Protein AF-A0A2V3J9X9-F1 (afdb_monomer)

Nearest PDB structures (foldseek):
  8i34-assembly4_G  TM=3.861E-01  e=2.708E+00  Haliclona sp.
  5h3x-assembly1_A  TM=2.119E-01  e=3.980E-01  Streptococcus suis
  7t4d-assembly1_B  TM=5.409E-01  e=8.468E+00  Enterococcus
  1k1x-assembly2_B  TM=1.685E-01  e=8.468E+00  Thermococcus litoralis

pLDDT: mean 75.62, std 14.32, range [41.91, 92.94]

Mean predicted aligned error: 9.45 Å

Radius of gyration: 17.14 Å; Cα contacts (8 Å, |Δi|>4): 370; chains: 1; bounding box: 49×49×33 Å

Secondary structure (DSSP, 8-state):
-PPPP--EEPPP---TTEEEEEEEEE--SSTTSPPPTTTT-EEEEEEEEEEEETTEEEEEEEETTEEEEEETTT--EE--S--SS---PPPSSEETTEEEEETTEEEEEEEEEEE-TTS-EEEEEEEEEE-SSSS-EEEEEE-TT-SSEEEEEGGG-EEEEEEEEEE----GGG---HHHHS--

Solvent-accessible surface area (backbone atoms only — not comparable to full-atom values): 10959 Å² total; per-residue (Å²): 131,83,78,82,76,85,56,67,44,68,55,74,87,80,47,67,27,31,34,38,28,40,34,34,40,70,42,68,96,52,94,81,62,85,77,59,89,74,54,71,44,75,45,55,38,31,27,73,42,77,45,76,56,97,90,36,56,18,40,31,30,36,42,89,96,44,78,44,40,22,31,70,90,32,62,36,64,60,88,76,74,97,59,101,64,89,74,81,60,68,74,47,59,45,42,57,76,40,74,50,74,58,94,71,39,37,40,36,29,35,77,43,74,49,68,43,95,89,69,54,69,42,72,27,40,34,36,38,42,40,42,82,89,43,102,54,41,38,38,32,39,36,38,84,93,51,92,58,62,32,39,35,35,67,83,56,36,39,37,35,39,80,75,50,70,53,74,47,88,73,56,76,88,73,64,65,63,59,64,74,80,58,67,130

Structure (mmCIF, N/CA/C/O backbone):
data_AF-A0A2V3J9X9-F1
#
_entry.id   AF-A0A2V3J9X9-F1
#
loop_
_atom_site.group_PDB
_atom_site.id
_atom_site.type_symbol
_atom_site.label_atom_id
_atom_site.label_alt_id
_atom_site.label_comp_id
_atom_site.label_asym_id
_atom_site.label_entity_id
_atom_site.label_seq_id
_atom_site.pdbx_PDB_ins_code
_atom_site.Cartn_x
_atom_site.Cartn_y
_atom_site.Cartn_z
_atom_site.occupancy
_atom_site.B_iso_or_equiv
_atom_site.auth_seq_id
_atom_site.auth_comp_id
_atom_site.auth_asym_id
_atom_site.auth_atom_id
_atom_site.pdbx_PDB_model_num
ATOM 1 N N . GLN A 1 1 ? -0.927 30.144 0.004 1.00 42.06 1 GLN A N 1
ATOM 2 C CA . GLN A 1 1 ? -1.296 29.301 1.160 1.00 42.06 1 GLN A CA 1
ATOM 3 C C . GLN A 1 1 ? -0.129 28.352 1.403 1.00 42.06 1 GLN A C 1
ATOM 5 O O . GLN A 1 1 ? 0.311 27.768 0.419 1.00 42.06 1 GLN A O 1
ATOM 10 N N . PRO A 1 2 ? 0.464 28.277 2.609 1.00 46.38 2 PRO A N 1
ATOM 11 C CA . PRO A 1 2 ? 1.531 27.309 2.865 1.00 46.38 2 PRO A CA 1
ATOM 12 C C . PRO A 1 2 ? 0.978 25.886 2.712 1.00 46.38 2 PRO A C 1
ATOM 14 O O . PRO A 1 2 ? -0.171 25.636 3.080 1.00 46.38 2 PRO A O 1
ATOM 17 N N . GLU A 1 3 ? 1.767 24.980 2.129 1.00 51.66 3 GLU A N 1
ATOM 18 C CA . GLU A 1 3 ? 1.409 23.559 2.058 1.00 51.66 3 GLU A CA 1
ATOM 19 C C . GLU A 1 3 ? 1.136 23.031 3.474 1.00 51.66 3 GLU A C 1
ATOM 21 O O . GLU A 1 3 ? 1.942 23.303 4.370 1.00 51.66 3 GLU A O 1
ATOM 26 N N . PRO A 1 4 ? 0.039 22.286 3.699 1.00 55.78 4 PRO A N 1
ATOM 27 C CA . PRO A 1 4 ? -0.213 21.673 4.995 1.00 55.78 4 PRO A CA 1
ATOM 28 C C . PRO A 1 4 ? 0.964 20.766 5.375 1.00 55.78 4 PRO A C 1
ATOM 30 O O . PRO A 1 4 ? 1.421 19.943 4.579 1.00 55.78 4 PRO A O 1
ATOM 33 N N . GLU A 1 5 ? 1.490 20.948 6.586 1.00 69.75 5 GLU A N 1
ATOM 34 C CA . GLU A 1 5 ? 2.578 20.117 7.092 1.00 69.75 5 GLU A CA 1
ATOM 35 C C . GLU A 1 5 ? 2.078 18.678 7.283 1.00 69.75 5 GLU A C 1
ATOM 37 O O . GLU A 1 5 ? 1.042 18.442 7.905 1.00 69.75 5 GLU A O 1
ATOM 42 N N . LEU A 1 6 ? 2.824 17.704 6.751 1.00 78.44 6 LEU A N 1
ATOM 43 C CA . LEU A 1 6 ? 2.561 16.284 6.980 1.00 78.44 6 LEU A CA 1
ATOM 44 C C . LEU A 1 6 ? 2.901 15.924 8.430 1.00 78.44 6 LEU A C 1
ATOM 46 O O . LEU A 1 6 ? 4.040 15.572 8.739 1.00 78.44 6 LEU A O 1
ATOM 50 N N . ALA A 1 7 ? 1.916 16.052 9.319 1.00 80.56 7 ALA A N 1
ATOM 51 C CA . ALA A 1 7 ? 2.042 15.688 10.728 1.00 80.56 7 ALA A CA 1
ATOM 52 C C . ALA A 1 7 ? 1.587 14.242 10.987 1.00 80.56 7 ALA A C 1
ATOM 54 O O . ALA A 1 7 ? 2.305 13.474 11.632 1.00 80.56 7 ALA A O 1
ATOM 55 N N . VAL A 1 8 ? 0.425 13.872 10.441 1.00 86.19 8 VAL A N 1
ATOM 56 C CA . VAL A 1 8 ? -0.211 12.561 10.614 1.00 86.19 8 VAL A CA 1
ATOM 57 C C . VAL A 1 8 ? -0.890 12.151 9.308 1.00 86.19 8 VAL A C 1
ATOM 59 O O . VAL A 1 8 ? -1.516 12.986 8.653 1.00 86.19 8 VAL A O 1
ATOM 62 N N . LEU A 1 9 ? -0.765 10.881 8.930 1.00 86.00 9 LEU A N 1
ATOM 63 C CA . LEU A 1 9 ? -1.620 10.247 7.929 1.00 86.00 9 LEU A CA 1
ATOM 64 C C . LEU A 1 9 ? -2.488 9.205 8.621 1.00 86.00 9 LEU A C 1
ATOM 66 O O . LEU A 1 9 ? -1.989 8.174 9.070 1.00 86.00 9 LEU A O 1
ATOM 70 N N . GLU A 1 10 ? -3.783 9.488 8.696 1.00 87.69 10 GLU A N 1
ATOM 71 C CA . GLU A 1 10 ? -4.774 8.499 9.107 1.00 87.69 10 GLU A CA 1
ATOM 72 C C . GLU A 1 10 ? -4.823 7.339 8.114 1.00 87.69 10 GLU A C 1
ATOM 74 O O . GLU A 1 10 ? -4.298 7.418 6.999 1.00 87.69 10 GLU A O 1
ATOM 79 N N . GLN A 1 11 ? -5.453 6.245 8.524 1.00 84.81 11 GLN A N 1
ATOM 80 C CA . GLN A 1 11 ? -5.694 5.140 7.607 1.00 84.81 11 GLN A CA 1
ATOM 81 C C . GLN A 1 11 ? -6.453 5.597 6.348 1.00 84.81 11 GLN A C 1
ATOM 83 O O . GLN A 1 11 ? -7.256 6.534 6.422 1.00 84.81 11 GLN A O 1
ATOM 88 N N . PRO A 1 12 ? -6.254 4.926 5.202 1.00 81.69 12 PRO A N 1
ATOM 89 C CA . PRO A 1 12 ? -7.052 5.192 4.015 1.00 81.69 12 PRO A CA 1
ATOM 90 C C . PRO A 1 12 ? -8.548 4.957 4.284 1.00 81.69 12 PRO A C 1
ATOM 92 O O . PRO A 1 12 ? -8.940 3.897 4.775 1.00 81.69 12 PRO A O 1
ATOM 95 N N . ASP A 1 13 ? -9.389 5.932 3.933 1.00 84.06 13 ASP A N 1
ATOM 96 C CA . ASP A 1 13 ? -10.853 5.805 3.963 1.00 84.06 13 ASP A CA 1
ATOM 97 C C . ASP A 1 13 ? -11.356 5.208 2.641 1.00 84.06 13 ASP A C 1
ATOM 99 O O . ASP A 1 13 ? -11.973 5.892 1.823 1.00 84.06 13 ASP A O 1
ATOM 103 N N . TRP A 1 14 ? -10.997 3.946 2.391 1.00 90.00 14 TRP A N 1
ATOM 104 C CA . TRP A 1 14 ? -11.401 3.246 1.173 1.00 90.00 14 TRP A CA 1
ATOM 105 C C . TRP A 1 14 ? -12.913 3.035 1.106 1.00 90.00 14 TRP A C 1
ATOM 107 O O . TRP A 1 14 ? -13.580 2.726 2.099 1.00 90.00 14 TRP A O 1
ATOM 117 N N . LYS A 1 15 ? -13.444 3.113 -0.109 1.00 90.81 15 LYS A N 1
ATOM 118 C CA . LYS A 1 15 ? -14.841 2.840 -0.441 1.00 90.81 15 LYS A CA 1
ATOM 119 C C . LYS A 1 15 ? -14.916 1.759 -1.500 1.00 90.81 15 LYS A C 1
ATOM 121 O O . LYS A 1 15 ? -14.026 1.625 -2.333 1.00 90.81 15 LYS A O 1
ATOM 126 N N . VAL A 1 16 ? -16.007 0.999 -1.481 1.00 92.25 16 VAL A N 1
ATOM 127 C CA . VAL A 1 16 ? -16.328 0.098 -2.592 1.00 92.25 16 VAL A CA 1
ATOM 128 C C . VAL A 1 16 ? -16.388 0.924 -3.876 1.00 92.25 16 VAL A C 1
ATOM 130 O O . VAL A 1 16 ? -17.050 1.961 -3.896 1.00 92.25 16 VAL A O 1
ATOM 133 N N . GLY A 1 17 ? -15.662 0.486 -4.903 1.00 90.81 17 GLY A N 1
ATOM 134 C CA . GLY A 1 17 ? -15.462 1.222 -6.151 1.00 90.81 17 GLY A CA 1
ATOM 135 C C . GLY A 1 17 ? -14.138 1.972 -6.258 1.00 90.81 17 GLY A C 1
ATOM 136 O O . GLY A 1 17 ? -13.748 2.354 -7.362 1.00 90.81 17 GLY A O 1
ATOM 137 N N . ASP A 1 18 ? -13.409 2.156 -5.154 1.00 92.62 18 ASP A N 1
ATOM 138 C CA . ASP A 1 18 ? -12.051 2.694 -5.214 1.00 92.62 18 ASP A CA 1
ATOM 139 C C . ASP A 1 18 ? -11.121 1.703 -5.912 1.00 92.62 18 ASP A C 1
ATOM 141 O O . ASP A 1 18 ? -11.150 0.494 -5.657 1.00 92.62 18 ASP A O 1
ATOM 145 N N . TRP A 1 19 ? -10.243 2.218 -6.766 1.00 92.94 19 TRP A N 1
ATOM 146 C CA . TRP A 1 19 ? -9.250 1.406 -7.451 1.00 92.94 19 TRP A CA 1
ATOM 147 C C . TRP A 1 19 ? -7.927 2.141 -7.632 1.00 92.94 19 TRP A C 1
ATOM 149 O O . TRP A 1 19 ? -7.853 3.370 -7.669 1.00 92.94 19 TRP A O 1
ATOM 159 N N . TRP A 1 20 ? -6.853 1.369 -7.772 1.00 90.88 20 TRP A N 1
ATOM 160 C CA . TRP A 1 20 ? -5.525 1.875 -8.105 1.00 90.88 20 TRP A CA 1
ATOM 161 C C . TRP A 1 20 ? -4.737 0.859 -8.921 1.00 90.88 20 TRP A C 1
ATOM 163 O O . TRP A 1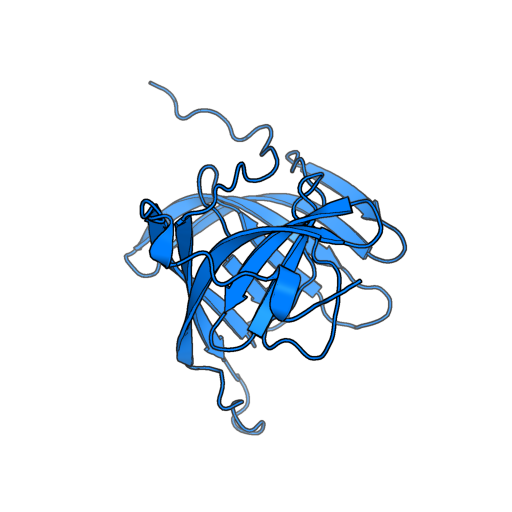 20 ? -4.916 -0.348 -8.796 1.00 90.88 20 TRP A O 1
ATOM 173 N N . THR A 1 21 ? -3.851 1.348 -9.781 1.00 88.19 21 THR A N 1
ATOM 174 C CA . THR A 1 21 ? -2.986 0.518 -10.617 1.00 88.19 21 THR A CA 1
ATOM 175 C C . THR A 1 21 ? -1.542 0.655 -10.169 1.00 88.19 21 THR A C 1
ATOM 177 O O . THR A 1 21 ? -0.988 1.755 -10.188 1.00 88.19 21 THR A O 1
ATOM 180 N N . VAL A 1 22 ? -0.913 -0.466 -9.819 1.00 84.81 22 VAL A N 1
ATOM 181 C CA . VAL A 1 22 ? 0.501 -0.523 -9.431 1.00 84.81 22 VAL A CA 1
ATOM 182 C C . VAL A 1 22 ? 1.314 -1.243 -10.496 1.00 84.81 22 VAL A C 1
ATOM 184 O O . VAL A 1 22 ? 0.946 -2.327 -10.946 1.00 84.81 22 VAL A O 1
ATOM 187 N N . ARG A 1 23 ? 2.453 -0.664 -10.877 1.00 83.50 23 ARG A N 1
ATOM 188 C CA . ARG A 1 23 ? 3.442 -1.308 -11.743 1.00 83.50 23 ARG A CA 1
ATOM 189 C C . ARG A 1 23 ? 4.633 -1.783 -10.936 1.00 83.50 23 ARG A C 1
ATOM 191 O O . ARG A 1 23 ? 5.299 -0.962 -10.307 1.00 83.50 23 ARG A O 1
ATOM 198 N N . PHE A 1 24 ? 4.968 -3.062 -11.048 1.00 80.81 24 PHE A N 1
ATOM 199 C CA . PHE A 1 24 ? 6.179 -3.614 -10.446 1.00 80.81 24 PHE A CA 1
ATOM 200 C C . PHE A 1 24 ? 7.330 -3.623 -11.448 1.00 80.81 24 PHE A C 1
ATOM 202 O O . PHE A 1 24 ? 7.171 -3.949 -12.624 1.00 80.81 24 PHE A O 1
ATOM 209 N N . THR A 1 25 ? 8.515 -3.265 -10.977 1.00 76.44 25 THR A N 1
ATOM 210 C CA . THR A 1 25 ? 9.760 -3.278 -11.744 1.00 76.44 25 THR A CA 1
ATOM 211 C C . THR A 1 25 ? 10.823 -4.003 -10.943 1.00 76.44 25 THR A C 1
ATOM 213 O O . THR A 1 25 ? 10.895 -3.815 -9.730 1.00 76.44 25 THR A O 1
ATOM 216 N N . TYR A 1 26 ? 11.641 -4.809 -11.619 1.00 71.81 26 TYR A N 1
ATOM 217 C CA . TYR A 1 26 ? 12.776 -5.487 -11.007 1.00 71.81 26 TYR A CA 1
ATOM 218 C C . TYR A 1 26 ? 14.076 -4.851 -11.495 1.00 71.81 26 TYR A C 1
ATOM 220 O O . TYR A 1 26 ? 14.300 -4.777 -12.706 1.00 71.81 26 TYR A O 1
ATOM 228 N N . ARG A 1 27 ? 14.933 -4.391 -10.581 1.00 65.38 27 ARG A N 1
ATOM 229 C CA . ARG A 1 27 ? 16.300 -3.981 -10.906 1.00 65.38 27 ARG A CA 1
ATOM 230 C C . ARG A 1 27 ? 17.251 -5.029 -10.345 1.00 65.38 27 ARG A C 1
ATOM 232 O O . ARG A 1 27 ? 17.710 -4.925 -9.219 1.00 65.38 27 ARG A O 1
ATOM 239 N N . ALA A 1 28 ? 17.552 -6.039 -11.152 1.00 55.06 28 ALA A N 1
ATOM 240 C CA . ALA A 1 28 ? 18.700 -6.888 -10.880 1.00 55.06 28 ALA A CA 1
ATOM 241 C C . ALA A 1 28 ? 19.960 -6.121 -11.299 1.00 55.06 28 ALA A C 1
ATOM 243 O O . ALA A 1 28 ? 20.214 -5.929 -12.486 1.00 55.06 28 ALA A O 1
ATOM 244 N N . ASP A 1 29 ? 20.773 -5.713 -10.338 1.00 50.84 29 ASP A N 1
ATOM 245 C CA . ASP A 1 29 ? 22.196 -5.436 -10.534 1.00 50.84 29 ASP A CA 1
ATOM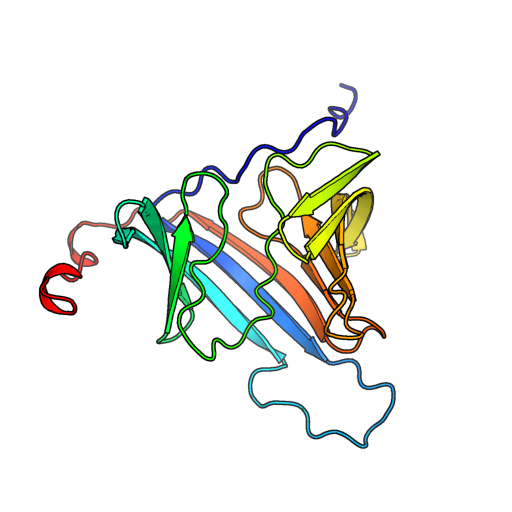 246 C C . ASP A 1 29 ? 23.011 -6.719 -10.822 1.00 50.84 29 ASP A C 1
ATOM 248 O O . ASP A 1 29 ? 24.199 -6.649 -11.129 1.00 50.84 29 ASP A O 1
ATOM 252 N N . ALA A 1 30 ? 22.367 -7.891 -10.862 1.00 45.72 30 ALA A N 1
ATOM 253 C CA . ALA A 1 30 ? 22.941 -9.130 -1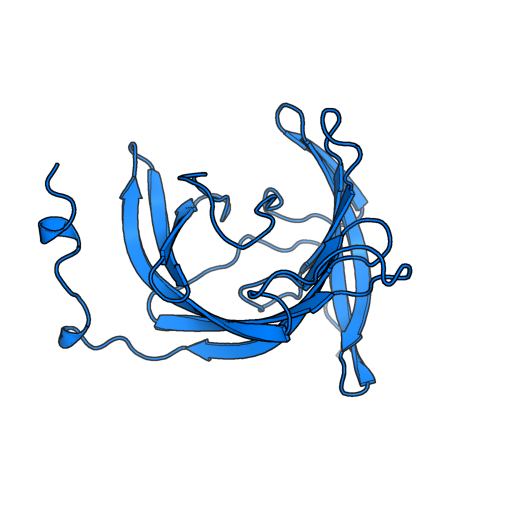1.369 1.00 45.72 30 ALA A CA 1
ATOM 254 C C . ALA A 1 30 ? 21.945 -9.882 -12.271 1.00 45.72 30 ALA A C 1
ATOM 256 O O . ALA A 1 30 ? 20.916 -10.368 -11.808 1.00 45.72 30 ALA A O 1
ATOM 257 N N . GLN A 1 31 ? 22.294 -10.054 -13.551 1.00 51.78 31 GLN A N 1
ATOM 258 C CA . GLN A 1 31 ? 21.597 -10.860 -14.577 1.00 51.78 31 GLN A CA 1
ATOM 259 C C . GLN A 1 31 ? 21.390 -12.356 -14.220 1.00 51.78 31 GLN A C 1
ATOM 261 O O . GLN A 1 31 ? 21.007 -13.146 -15.077 1.00 51.78 31 GLN A O 1
ATOM 266 N N . ALA A 1 32 ? 21.658 -12.779 -12.982 1.00 55.16 32 ALA A N 1
ATOM 267 C CA . ALA A 1 32 ? 21.718 -14.182 -12.581 1.00 55.16 32 ALA A CA 1
ATOM 268 C C . ALA A 1 32 ? 20.399 -14.754 -12.028 1.00 55.16 32 ALA A C 1
ATOM 270 O O . ALA A 1 32 ? 20.314 -15.964 -11.829 1.00 55.16 32 ALA A O 1
ATOM 271 N N . VAL A 1 33 ? 19.378 -13.925 -11.772 1.00 58.84 33 VAL A N 1
ATOM 272 C CA . VAL A 1 33 ? 18.085 -14.391 -11.239 1.00 58.84 33 VAL A CA 1
ATOM 273 C C . VAL A 1 33 ? 17.004 -14.255 -12.315 1.00 58.84 33 VAL A C 1
ATOM 275 O O . VAL A 1 33 ? 16.831 -13.153 -12.843 1.00 58.84 33 VAL A O 1
ATOM 278 N N . PRO A 1 34 ? 16.271 -15.335 -12.652 1.00 64.81 34 PRO A N 1
ATOM 279 C CA . PRO A 1 34 ? 15.121 -15.255 -13.544 1.00 64.81 34 PRO A CA 1
ATOM 280 C C . PRO A 1 34 ? 14.124 -14.221 -13.025 1.00 64.81 34 PRO A C 1
ATOM 282 O O . PRO A 1 34 ? 13.692 -14.293 -11.874 1.00 64.81 34 PRO A O 1
ATOM 285 N N . ILE A 1 35 ? 13.769 -13.260 -13.875 1.00 68.50 35 ILE A N 1
ATOM 286 C CA . ILE A 1 35 ? 12.752 -12.263 -13.549 1.00 68.50 35 ILE A CA 1
ATOM 287 C C . ILE A 1 35 ? 11.414 -13.005 -13.399 1.00 68.50 35 ILE A C 1
ATOM 289 O O . ILE A 1 35 ? 11.016 -13.703 -14.337 1.00 68.50 35 ILE A O 1
ATOM 293 N N . PRO A 1 36 ? 10.718 -12.890 -12.254 1.00 68.81 36 PRO A N 1
ATOM 294 C CA . PRO A 1 36 ? 9.407 -13.503 -12.096 1.00 68.81 36 PRO A CA 1
ATOM 295 C C . PRO A 1 36 ? 8.419 -12.991 -13.149 1.00 68.81 36 PRO A C 1
ATOM 297 O O . PRO A 1 36 ? 8.425 -11.803 -13.468 1.00 68.81 36 PRO A O 1
ATOM 300 N N . SER A 1 37 ? 7.534 -13.857 -13.652 1.00 71.75 37 SER A N 1
ATOM 301 C CA . SER A 1 37 ? 6.583 -13.511 -14.726 1.00 71.75 37 SER A CA 1
ATOM 302 C C . SER A 1 37 ? 5.632 -12.367 -14.371 1.00 71.75 37 SER A C 1
ATOM 304 O O . SER A 1 37 ? 5.100 -11.724 -15.262 1.00 71.75 37 SER A O 1
ATOM 306 N N . TRP A 1 38 ? 5.436 -12.105 -13.079 1.00 69.88 38 TRP A N 1
ATOM 307 C CA . TRP A 1 38 ? 4.579 -11.036 -12.581 1.00 69.88 38 TRP A CA 1
ATOM 308 C C . TRP A 1 38 ? 5.233 -9.638 -12.640 1.00 69.88 38 TRP A C 1
ATOM 310 O O . TRP A 1 38 ? 4.540 -8.630 -12.503 1.00 69.88 38 TRP A O 1
ATOM 320 N N . ILE A 1 39 ? 6.553 -9.538 -12.847 1.00 70.94 39 ILE A N 1
ATOM 321 C CA . ILE A 1 39 ? 7.277 -8.260 -12.949 1.00 70.94 39 ILE A CA 1
ATOM 322 C C . ILE A 1 39 ? 7.050 -7.602 -14.314 1.00 70.94 39 ILE A C 1
ATOM 324 O O . ILE A 1 39 ? 7.130 -8.241 -15.357 1.00 70.94 39 ILE A O 1
ATOM 328 N N . GLY A 1 40 ? 6.892 -6.276 -14.317 1.00 66.12 40 GLY A N 1
ATOM 329 C CA . GLY A 1 40 ? 6.725 -5.472 -15.529 1.00 66.12 40 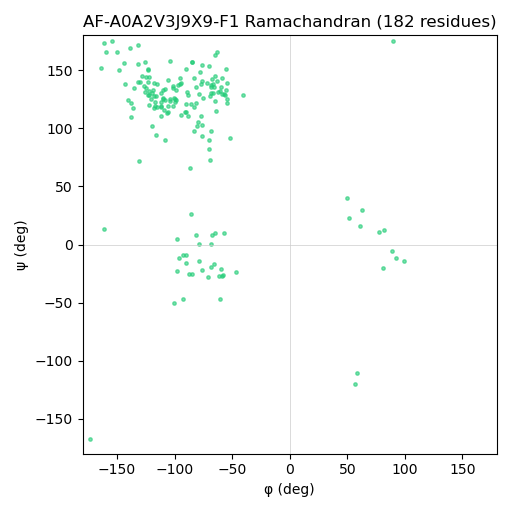GLY A CA 1
ATOM 330 C C . GLY A 1 40 ? 5.267 -5.246 -15.918 1.00 66.12 40 GLY A C 1
ATOM 331 O O . GLY A 1 40 ? 5.007 -4.364 -16.740 1.00 66.12 40 GLY A O 1
ATOM 332 N N . GLU A 1 41 ? 4.344 -5.971 -15.285 1.00 75.31 41 GLU A N 1
ATOM 333 C CA . GLU A 1 41 ? 2.902 -5.839 -15.460 1.00 75.31 41 GLU A CA 1
ATOM 334 C C . GLU A 1 41 ? 2.304 -4.731 -14.577 1.00 75.31 41 GLU A C 1
ATOM 336 O O . GLU A 1 41 ? 2.872 -4.318 -13.556 1.00 75.31 41 GLU A O 1
ATOM 341 N N . ASN A 1 42 ? 1.142 -4.237 -15.010 1.00 85.69 42 ASN A N 1
ATOM 342 C CA . ASN A 1 42 ? 0.307 -3.301 -14.269 1.00 85.69 42 ASN A CA 1
ATOM 343 C C . ASN A 1 42 ? -0.823 -4.088 -13.596 1.00 85.69 42 ASN A C 1
ATOM 345 O O . ASN A 1 42 ? -1.622 -4.720 -14.284 1.00 85.69 42 ASN A O 1
ATOM 349 N N . TYR A 1 43 ? -0.926 -3.997 -12.275 1.00 85.31 43 TYR A N 1
ATOM 350 C CA . TYR A 1 43 ? -1.963 -4.662 -11.493 1.00 85.31 43 TYR A CA 1
ATOM 351 C C . TYR A 1 43 ? -2.995 -3.646 -11.038 1.00 85.31 43 TYR A C 1
ATOM 353 O O . TYR A 1 43 ? -2.649 -2.722 -10.301 1.00 85.31 43 TYR A O 1
ATOM 361 N N . LYS A 1 44 ? -4.252 -3.828 -11.459 1.00 88.56 44 LYS A N 1
ATOM 362 C CA . LYS A 1 44 ? -5.393 -3.091 -10.908 1.00 88.56 44 LYS A CA 1
ATOM 363 C C . LYS A 1 44 ? -5.815 -3.756 -9.599 1.00 88.56 44 LYS A C 1
ATOM 365 O O . LYS A 1 44 ? -6.135 -4.943 -9.579 1.00 88.56 44 LYS A O 1
ATOM 370 N N . PHE A 1 45 ? -5.795 -2.969 -8.538 1.00 88.94 45 PHE A N 1
ATOM 371 C CA . PHE A 1 45 ? -6.373 -3.253 -7.237 1.00 88.94 45 PHE A CA 1
ATOM 372 C C . PHE A 1 45 ? -7.715 -2.538 -7.177 1.00 88.94 45 PHE A C 1
ATOM 374 O O . PHE A 1 45 ? -7.799 -1.366 -7.542 1.00 88.94 45 PHE A O 1
ATOM 381 N N . GLU A 1 46 ? -8.754 -3.232 -6.740 1.00 91.12 46 GLU A N 1
ATOM 382 C CA . GLU A 1 46 ? -10.110 -2.689 -6.721 1.00 91.12 46 GLU A CA 1
ATOM 383 C C . GLU A 1 46 ? -10.829 -3.124 -5.454 1.00 91.12 46 GLU A C 1
ATOM 385 O O . GLU A 1 46 ? -10.917 -4.319 -5.177 1.00 91.12 46 GLU A O 1
ATOM 390 N N . VAL A 1 47 ? -11.338 -2.166 -4.685 1.00 91.44 47 VAL A N 1
ATOM 391 C CA . VAL A 1 47 ? -12.165 -2.429 -3.507 1.00 91.44 47 VAL A CA 1
ATOM 392 C C . VAL A 1 47 ? -13.547 -2.827 -4.005 1.00 91.44 47 VAL A C 1
ATOM 394 O O . VAL A 1 47 ? -14.332 -1.987 -4.437 1.00 91.44 47 VAL A O 1
ATOM 397 N N . VAL A 1 48 ? -13.840 -4.122 -3.972 1.00 91.56 48 VAL A N 1
ATOM 398 C CA . VAL A 1 48 ? -15.068 -4.679 -4.554 1.00 91.56 48 VAL A CA 1
ATOM 399 C C . VAL A 1 48 ? -16.163 -4.911 -3.520 1.00 91.56 48 VAL A C 1
ATOM 401 O O . VAL A 1 48 ? -17.331 -4.953 -3.890 1.00 91.56 48 VAL A O 1
ATOM 404 N N . ASP A 1 49 ? -15.807 -5.058 -2.241 1.00 91.06 49 ASP A N 1
ATOM 405 C CA . ASP A 1 49 ? -16.775 -5.330 -1.176 1.00 91.06 49 ASP A CA 1
ATOM 406 C C . ASP A 1 49 ? -16.224 -5.002 0.225 1.00 91.06 49 ASP A C 1
ATOM 408 O O . ASP A 1 49 ? -15.037 -4.699 0.401 1.00 91.06 49 ASP A O 1
ATOM 412 N N . ILE A 1 50 ? -17.090 -5.094 1.235 1.00 91.12 50 ILE A N 1
ATOM 413 C CA . ILE A 1 50 ? -16.745 -5.123 2.656 1.00 91.12 50 ILE A CA 1
ATOM 414 C C . ILE A 1 50 ? -17.305 -6.416 3.257 1.00 91.12 50 ILE A C 1
ATOM 416 O O . ILE A 1 50 ? -18.515 -6.618 3.284 1.00 91.12 50 ILE A O 1
ATOM 420 N N . ALA A 1 51 ? -16.428 -7.255 3.806 1.00 89.19 51 ALA A N 1
ATOM 421 C CA . ALA A 1 51 ? -16.796 -8.537 4.403 1.00 89.19 51 ALA A CA 1
ATOM 422 C C . ALA A 1 51 ? -16.343 -8.627 5.864 1.00 89.19 51 ALA A C 1
ATOM 424 O O . ALA A 1 51 ? -15.320 -8.055 6.245 1.00 89.19 51 ALA A O 1
ATOM 425 N N . ASN A 1 52 ? -17.082 -9.378 6.683 1.00 87.94 52 ASN A N 1
ATOM 426 C CA . ASN A 1 52 ? -16.650 -9.724 8.033 1.00 87.94 52 ASN A CA 1
ATOM 427 C C . ASN A 1 52 ? -15.852 -11.036 7.994 1.00 87.94 52 ASN A C 1
ATOM 429 O O . ASN A 1 52 ? -16.402 -12.084 7.665 1.00 87.94 52 ASN A O 1
ATOM 433 N N . ILE A 1 53 ? -14.561 -10.967 8.315 1.00 82.31 53 ILE A N 1
ATOM 434 C CA . ILE A 1 53 ? -13.633 -12.104 8.329 1.00 82.31 53 ILE A CA 1
ATOM 435 C C . ILE A 1 53 ? -13.142 -12.284 9.766 1.00 82.31 53 ILE A C 1
ATOM 437 O O . ILE A 1 53 ? -12.566 -11.360 10.337 1.00 82.31 53 ILE A O 1
ATOM 441 N N . ASP A 1 54 ? -13.397 -13.444 10.373 1.00 81.94 54 ASP A N 1
ATOM 442 C CA . ASP A 1 54 ? -13.029 -13.756 11.766 1.00 81.94 54 ASP A CA 1
ATOM 443 C C . ASP A 1 54 ? -13.454 -12.676 12.786 1.00 81.94 54 ASP A C 1
ATOM 445 O O . ASP A 1 54 ? -12.715 -12.322 13.710 1.00 81.94 54 ASP A O 1
ATOM 449 N N . GLY A 1 55 ? -14.653 -12.105 12.613 1.00 84.50 55 GLY A N 1
ATOM 450 C CA . GLY A 1 55 ? -15.177 -11.052 13.488 1.00 84.50 55 GLY A CA 1
ATOM 451 C C . GLY A 1 55 ? -14.588 -9.661 13.226 1.00 84.50 55 GLY A C 1
ATOM 452 O O . GLY A 1 55 ? -14.788 -8.752 14.034 1.00 84.50 55 GLY A O 1
ATOM 453 N N . LYS A 1 56 ? -13.856 -9.472 12.123 1.00 84.69 56 LYS A N 1
ATOM 454 C CA . LYS A 1 56 ? -13.256 -8.195 11.722 1.00 84.69 56 LYS A CA 1
ATOM 455 C C . LYS A 1 56 ? -13.816 -7.726 10.386 1.00 84.69 56 LYS A C 1
ATOM 457 O O . LYS A 1 56 ? -13.741 -8.442 9.392 1.00 84.69 56 LYS A O 1
ATOM 462 N N . ASP A 1 57 ? -14.300 -6.490 10.343 1.00 90.88 57 ASP A N 1
ATOM 463 C CA . ASP A 1 57 ? -14.699 -5.868 9.083 1.00 90.88 57 ASP A CA 1
ATOM 464 C C . ASP A 1 57 ? -13.466 -5.587 8.225 1.00 90.88 57 ASP A C 1
ATOM 466 O O . ASP A 1 57 ? -12.497 -4.962 8.677 1.00 90.88 57 ASP A O 1
ATOM 470 N N . CYS A 1 58 ? -13.511 -6.046 6.980 1.00 89.19 58 CYS A N 1
ATOM 471 C CA . CYS A 1 58 ? -12.406 -5.992 6.040 1.00 89.19 58 CYS A CA 1
ATOM 472 C C . CYS A 1 58 ? -12.859 -5.453 4.687 1.00 89.19 58 CYS A C 1
ATOM 474 O O . CYS A 1 58 ? -13.910 -5.834 4.180 1.00 89.19 58 CYS A O 1
ATOM 476 N N . TYR A 1 59 ? -12.029 -4.613 4.076 1.00 89.94 59 TYR A N 1
ATOM 477 C CA . TYR A 1 59 ? -12.104 -4.318 2.652 1.00 89.94 59 TYR A CA 1
ATOM 478 C C . TYR A 1 59 ? -11.694 -5.558 1.860 1.00 89.94 59 TYR A C 1
ATOM 480 O O . TYR A 1 59 ? -10.635 -6.133 2.126 1.00 89.94 59 TYR A O 1
ATOM 488 N N . VAL A 1 60 ? -12.512 -5.942 0.883 1.00 89.00 60 VAL A N 1
ATOM 489 C CA . VAL A 1 60 ? -12.191 -6.981 -0.097 1.00 89.00 60 VAL A CA 1
ATOM 490 C C . VAL A 1 60 ? -11.612 -6.294 -1.326 1.00 89.00 60 VAL A C 1
ATOM 492 O O . VAL A 1 60 ? -12.313 -5.568 -2.029 1.00 89.00 60 VAL A O 1
ATOM 495 N N . VAL A 1 61 ? -10.324 -6.505 -1.578 1.00 87.56 61 VAL A N 1
ATOM 496 C CA . VAL A 1 61 ? -9.592 -5.907 -2.695 1.00 87.56 61 VAL A CA 1
ATOM 497 C C . VAL A 1 61 ? -9.266 -6.984 -3.721 1.00 87.56 61 VAL A C 1
ATOM 499 O O . VAL A 1 61 ? -8.517 -7.915 -3.437 1.00 87.56 61 VAL A O 1
ATOM 502 N N . ARG A 1 62 ? -9.819 -6.862 -4.925 1.00 86.75 62 ARG A N 1
ATOM 503 C CA . ARG A 1 62 ? -9.537 -7.752 -6.052 1.00 86.75 62 ARG A CA 1
ATOM 504 C C . ARG A 1 62 ? -8.240 -7.348 -6.745 1.00 86.75 62 ARG A C 1
ATOM 506 O O . ARG A 1 62 ? -8.051 -6.171 -7.042 1.00 86.75 62 ARG A O 1
ATOM 513 N N . VAL A 1 63 ? -7.398 -8.330 -7.064 1.00 83.62 63 VAL A N 1
ATOM 514 C CA . VAL A 1 63 ? -6.182 -8.164 -7.874 1.00 83.62 63 VAL A CA 1
ATOM 515 C C . VAL A 1 63 ? -6.079 -9.331 -8.849 1.00 83.62 63 VAL A C 1
ATOM 517 O O . VAL A 1 63 ? -5.846 -10.469 -8.449 1.00 83.62 63 VAL A O 1
ATOM 520 N N . GLY A 1 64 ? -6.281 -9.076 -10.143 1.00 82.25 64 GLY A N 1
ATOM 521 C CA . GLY A 1 64 ? -6.414 -10.161 -11.120 1.00 82.25 64 GLY A CA 1
ATOM 522 C C . GLY A 1 64 ? -7.552 -11.116 -10.732 1.00 82.25 64 GLY A C 1
ATOM 523 O O . GLY A 1 64 ? -8.699 -10.691 -10.609 1.00 82.25 64 GLY A O 1
ATOM 524 N N . ASN A 1 65 ? -7.221 -12.393 -10.514 1.00 78.94 65 ASN A N 1
ATOM 525 C CA . ASN A 1 65 ? -8.166 -13.424 -10.061 1.00 78.94 65 ASN A CA 1
ATOM 526 C C . ASN A 1 65 ? -8.119 -13.678 -8.542 1.00 78.94 65 ASN A C 1
ATOM 528 O O . ASN A 1 65 ? -8.774 -14.601 -8.060 1.00 78.94 65 ASN A O 1
ATOM 532 N N . GLU A 1 66 ? -7.333 -12.901 -7.796 1.00 80.44 66 GLU A N 1
ATOM 533 C CA . GLU A 1 66 ? -7.147 -13.055 -6.353 1.00 80.44 66 GLU A CA 1
ATOM 534 C C . GLU A 1 66 ? -7.918 -11.986 -5.569 1.00 80.44 66 GLU A C 1
ATOM 536 O O . GLU A 1 66 ? -8.238 -10.911 -6.086 1.00 80.44 66 GLU A O 1
ATOM 541 N N . PHE A 1 67 ? -8.194 -12.285 -4.298 1.00 83.25 67 PHE A N 1
ATOM 542 C CA . PHE A 1 67 ? -8.831 -11.371 -3.354 1.00 83.25 67 PHE A CA 1
ATOM 543 C C . PHE A 1 67 ? -7.973 -11.215 -2.107 1.00 83.25 67 PHE A C 1
ATOM 545 O O . PHE A 1 67 ? -7.488 -12.194 -1.541 1.00 83.25 67 PHE A O 1
ATOM 552 N N . LEU A 1 68 ? -7.818 -9.967 -1.682 1.00 82.81 68 LEU A N 1
ATOM 553 C CA . LEU A 1 68 ? -7.062 -9.553 -0.514 1.00 82.81 68 LEU A CA 1
ATOM 554 C C . LEU A 1 68 ? -8.015 -8.946 0.498 1.00 82.81 68 LEU A C 1
ATOM 556 O O . LEU A 1 68 ? -8.882 -8.153 0.139 1.00 82.81 68 LEU A O 1
ATOM 560 N N . TYR A 1 69 ? -7.823 -9.279 1.764 1.00 84.56 69 TYR A N 1
ATOM 561 C CA . TYR A 1 69 ? -8.675 -8.795 2.839 1.00 84.56 69 TYR A CA 1
ATOM 562 C C . TYR A 1 69 ? -7.873 -7.843 3.708 1.00 84.56 69 TYR A C 1
ATOM 564 O O . TYR A 1 69 ? -6.871 -8.247 4.293 1.00 84.56 69 TYR A O 1
ATOM 572 N N . PHE A 1 70 ? -8.301 -6.588 3.805 1.00 85.12 70 PHE A N 1
ATOM 573 C CA . PHE A 1 70 ? -7.631 -5.568 4.612 1.00 85.12 70 PHE A CA 1
ATOM 574 C C . PHE A 1 70 ? -8.547 -5.089 5.723 1.00 85.12 70 PHE A C 1
ATOM 576 O O . PHE A 1 70 ? -9.635 -4.589 5.453 1.00 85.12 70 PHE A O 1
ATOM 583 N N . LYS A 1 71 ? -8.116 -5.199 6.979 1.00 85.81 71 LYS A N 1
ATOM 584 C CA . LYS A 1 71 ? -8.935 -4.788 8.123 1.00 85.81 71 LYS A CA 1
ATOM 585 C C . LYS A 1 71 ? -9.271 -3.305 8.036 1.00 85.81 71 LYS A C 1
ATOM 587 O O . LYS A 1 71 ? -8.372 -2.480 7.907 1.00 85.81 71 LYS A O 1
ATOM 592 N N . LYS A 1 72 ? -10.538 -2.938 8.218 1.00 87.31 72 LYS A N 1
ATOM 593 C CA . LYS A 1 72 ? -10.966 -1.529 8.214 1.00 87.31 72 LYS A CA 1
ATOM 594 C C . LYS A 1 72 ? -10.401 -0.707 9.373 1.00 87.31 72 LYS A C 1
ATOM 596 O O . LYS A 1 72 ? -10.457 0.511 9.313 1.00 87.31 72 LYS A O 1
ATOM 601 N N . GLU A 1 73 ? -9.901 -1.355 10.427 1.00 84.31 73 GLU A N 1
ATOM 602 C CA . GLU A 1 73 ? -9.358 -0.684 11.620 1.00 84.31 73 GLU A CA 1
ATOM 603 C C . GLU A 1 73 ? -7.955 -0.092 11.411 1.00 84.31 73 GLU A C 1
ATOM 605 O O . GLU A 1 73 ? -7.544 0.761 12.194 1.00 84.31 73 GLU A O 1
ATOM 610 N N . ASN A 1 74 ? -7.199 -0.587 10.420 1.00 79.62 74 ASN A N 1
ATOM 611 C CA . ASN A 1 74 ? -5.826 -0.135 10.153 1.00 79.62 74 ASN A CA 1
ATOM 612 C C . ASN A 1 74 ? -5.296 -0.472 8.745 1.00 79.62 74 ASN A C 1
ATOM 614 O O . ASN A 1 74 ? -4.086 -0.445 8.536 1.00 79.62 74 ASN A O 1
ATOM 618 N N . ALA A 1 75 ? -6.161 -0.872 7.812 1.00 80.38 75 ALA A N 1
ATOM 619 C CA . ALA A 1 75 ? -5.813 -1.373 6.481 1.00 80.38 75 ALA A CA 1
ATOM 620 C C . ALA A 1 75 ? -4.759 -2.504 6.464 1.00 80.38 75 ALA A C 1
ATOM 622 O O . ALA A 1 75 ? -4.103 -2.711 5.450 1.00 80.38 75 ALA A O 1
ATOM 623 N N . SER A 1 76 ? -4.574 -3.254 7.560 1.00 76.50 76 SER A N 1
ATOM 624 C CA . SER A 1 76 ? -3.619 -4.372 7.583 1.00 76.50 76 SER A CA 1
ATOM 625 C C . SER A 1 76 ? -4.186 -5.602 6.864 1.00 76.50 76 SER A C 1
ATOM 627 O O . SER A 1 76 ? -5.363 -5.924 7.054 1.00 76.50 76 SER A O 1
ATOM 629 N N . PRO A 1 77 ? -3.383 -6.316 6.055 1.00 76.56 77 PRO A N 1
ATOM 630 C CA . PRO A 1 77 ? -3.838 -7.518 5.379 1.00 76.56 77 PRO A CA 1
ATOM 631 C C . PRO A 1 77 ? -4.096 -8.643 6.385 1.00 76.56 77 PRO A C 1
ATOM 633 O O . PRO A 1 77 ? -3.291 -8.900 7.284 1.00 76.56 77 PRO A O 1
ATOM 636 N N . ILE A 1 78 ? -5.194 -9.367 6.196 1.00 72.88 78 ILE A N 1
ATOM 637 C CA . ILE A 1 78 ? -5.359 -10.717 6.724 1.00 72.88 78 ILE A CA 1
ATOM 638 C C . ILE A 1 78 ? -4.592 -11.621 5.765 1.00 72.88 78 ILE A C 1
ATOM 640 O O . ILE A 1 78 ? -4.989 -11.818 4.620 1.00 72.88 78 ILE A O 1
ATOM 644 N N . ILE A 1 79 ? -3.426 -12.095 6.198 1.00 61.19 79 ILE A N 1
ATOM 645 C CA . ILE A 1 79 ? -2.528 -12.881 5.351 1.00 61.19 79 ILE A CA 1
ATOM 646 C C . ILE A 1 79 ? -3.183 -14.243 5.076 1.00 61.19 79 ILE A C 1
ATOM 648 O O . ILE A 1 79 ? -3.090 -15.154 5.896 1.00 61.19 79 ILE A O 1
ATOM 652 N N . SER A 1 80 ? -3.830 -14.388 3.919 1.00 42.59 80 SER A N 1
ATOM 653 C CA . SER A 1 80 ? -4.331 -15.664 3.405 1.00 42.59 80 SER A CA 1
ATOM 654 C C . SER A 1 80 ? -3.609 -16.035 2.104 1.00 42.59 80 SER A C 1
ATOM 656 O O . SER A 1 80 ? -4.012 -15.626 1.021 1.00 42.59 80 SER A O 1
ATOM 658 N N . GLY A 1 81 ? -2.545 -16.837 2.203 1.00 47.09 81 GLY A N 1
ATOM 659 C CA . GLY A 1 81 ? -1.926 -17.508 1.050 1.00 47.09 81 GLY A CA 1
ATOM 660 C C . GLY A 1 81 ? -0.804 -16.759 0.311 1.00 47.09 81 GLY A C 1
ATOM 661 O O . GLY A 1 81 ? -0.441 -15.632 0.642 1.00 47.09 81 GLY A O 1
ATOM 662 N N . ASN A 1 82 ? -0.216 -17.460 -0.671 1.00 45.25 82 ASN A N 1
ATOM 663 C CA . ASN A 1 82 ? 0.856 -16.990 -1.560 1.00 45.25 82 ASN A CA 1
ATOM 664 C C . ASN A 1 82 ? 0.320 -15.930 -2.523 1.00 45.25 82 ASN A C 1
ATOM 666 O O . ASN A 1 82 ? -0.007 -16.236 -3.663 1.00 45.25 82 ASN A O 1
ATOM 670 N N . ILE A 1 83 ? 0.230 -14.697 -2.059 1.00 52.22 83 ILE A N 1
ATOM 671 C CA . ILE A 1 83 ? -0.210 -13.589 -2.891 1.00 52.22 83 ILE A CA 1
ATOM 672 C C . ILE A 1 83 ? 1.031 -12.878 -3.471 1.00 52.22 83 ILE A C 1
ATOM 674 O O . ILE A 1 83 ? 2.061 -12.739 -2.808 1.00 52.22 83 ILE A O 1
ATOM 678 N N . LEU A 1 84 ? 0.923 -12.414 -4.717 1.00 49.97 84 LEU A N 1
ATOM 679 C CA . LEU A 1 84 ? 1.985 -11.851 -5.566 1.00 49.97 84 LEU A CA 1
ATOM 680 C C . LEU A 1 84 ? 2.601 -10.498 -5.130 1.00 49.97 84 LEU A C 1
ATOM 682 O O . LEU A 1 84 ? 3.391 -9.934 -5.885 1.00 49.97 84 LEU A O 1
ATOM 686 N N . ALA A 1 85 ? 2.298 -9.960 -3.942 1.00 53.69 85 ALA A N 1
ATOM 687 C CA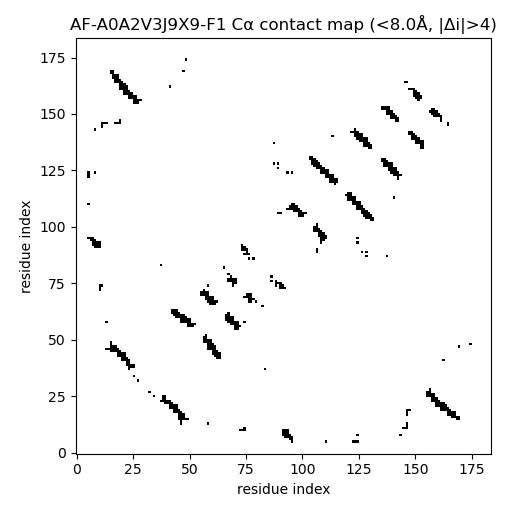 . ALA A 1 85 ? 2.877 -8.696 -3.470 1.00 53.69 85 ALA A CA 1
ATOM 688 C C . ALA A 1 85 ? 3.555 -8.820 -2.082 1.00 53.69 85 ALA A C 1
ATOM 690 O O . ALA A 1 85 ? 3.278 -9.729 -1.308 1.00 53.69 85 ALA A O 1
ATOM 691 N N . PRO A 1 86 ? 4.495 -7.936 -1.730 1.00 52.56 86 PRO A N 1
ATOM 692 C CA . PRO A 1 86 ? 5.141 -7.951 -0.417 1.00 52.56 86 PRO A CA 1
ATOM 693 C C . PRO A 1 86 ? 4.269 -7.216 0.624 1.00 52.56 86 PRO A C 1
ATOM 695 O O . PRO A 1 86 ? 4.282 -5.990 0.710 1.00 52.56 86 PRO A O 1
ATOM 698 N N . PHE A 1 87 ? 3.492 -7.976 1.404 1.00 56.78 87 PHE A N 1
ATOM 699 C CA . PHE A 1 87 ? 2.361 -7.503 2.232 1.00 56.78 87 PHE A CA 1
ATOM 700 C C . PHE A 1 87 ? 2.673 -6.977 3.639 1.00 56.78 87 PHE A C 1
ATOM 702 O O . PHE A 1 87 ? 1.799 -7.004 4.506 1.00 56.78 87 PHE A O 1
ATOM 709 N N . ASP A 1 88 ? 3.867 -6.463 3.911 1.00 67.25 88 ASP A N 1
ATOM 710 C CA . ASP A 1 88 ? 4.057 -5.787 5.196 1.00 67.25 88 ASP A CA 1
ATOM 711 C C . ASP A 1 88 ? 3.390 -4.408 5.112 1.00 67.25 88 ASP A C 1
ATOM 713 O O . ASP A 1 88 ? 3.990 -3.471 4.610 1.00 67.25 88 ASP A O 1
ATOM 717 N N . PHE A 1 89 ? 2.132 -4.265 5.530 1.00 73.94 89 PHE A N 1
ATOM 718 C CA . PHE A 1 89 ? 1.524 -2.939 5.687 1.00 73.94 89 PHE A CA 1
ATOM 719 C C . PHE A 1 89 ? 2.003 -2.284 6.974 1.00 73.94 89 PHE A C 1
ATOM 721 O O . PHE A 1 89 ? 2.225 -2.977 7.975 1.00 73.94 89 PHE A O 1
ATOM 728 N N . PRO A 1 90 ? 2.107 -0.951 6.995 1.00 78.81 90 PRO A N 1
ATOM 729 C CA . PRO A 1 90 ? 2.362 -0.264 8.231 1.00 78.81 90 PRO A CA 1
ATOM 730 C C . PRO A 1 90 ? 1.078 -0.214 9.060 1.00 78.81 90 PRO A C 1
ATOM 732 O O . PRO A 1 90 ? -0.038 -0.233 8.544 1.00 78.81 90 PRO A O 1
ATOM 735 N N . ALA A 1 91 ? 1.235 -0.110 10.369 1.00 81.75 91 ALA A N 1
ATOM 736 C CA . ALA A 1 91 ? 0.145 0.257 11.244 1.00 81.75 91 ALA A CA 1
ATOM 737 C C . ALA A 1 91 ? -0.127 1.759 11.113 1.00 81.75 91 ALA A C 1
ATOM 739 O O . ALA A 1 91 ? 0.778 2.581 11.302 1.00 81.75 91 ALA A O 1
ATOM 740 N N . PHE A 1 92 ? -1.383 2.087 10.827 1.00 84.12 92 PHE A N 1
ATOM 741 C CA . PHE A 1 92 ? -1.912 3.444 10.862 1.00 84.12 92 PHE A CA 1
ATOM 742 C C . PHE A 1 92 ? -2.368 3.838 12.282 1.00 84.12 92 PHE A C 1
ATOM 744 O O . PHE A 1 92 ? -2.655 2.952 13.095 1.00 84.12 92 PHE A O 1
ATOM 751 N N . PRO A 1 93 ? -2.441 5.147 12.595 1.00 88.44 93 PRO A N 1
ATOM 752 C CA . PRO A 1 93 ? -1.992 6.272 11.767 1.00 88.44 93 PRO A CA 1
ATOM 753 C C . PRO A 1 93 ? -0.461 6.346 11.645 1.00 88.44 93 PRO A C 1
ATOM 755 O O . PRO A 1 93 ? 0.277 5.889 12.525 1.00 88.44 93 PRO A O 1
ATOM 758 N N . LEU A 1 94 ? 0.026 6.928 10.545 1.00 89.06 94 LEU A N 1
ATOM 759 C CA . LEU A 1 94 ? 1.444 7.216 10.337 1.00 89.06 94 LEU A CA 1
ATOM 760 C C . LEU A 1 94 ? 1.776 8.594 10.901 1.00 89.06 94 LEU A C 1
ATOM 762 O O . LEU A 1 94 ? 1.391 9.622 10.351 1.00 89.06 94 LEU A O 1
ATOM 766 N N . GLU A 1 95 ? 2.539 8.610 11.983 1.00 90.31 95 GLU A N 1
ATOM 767 C CA . GLU A 1 95 ? 3.016 9.835 12.620 1.00 90.31 95 GLU A CA 1
ATOM 768 C C . GLU A 1 95 ? 4.472 10.098 12.238 1.00 90.31 95 GLU A C 1
ATOM 770 O O . GLU A 1 95 ? 5.319 9.201 12.270 1.00 90.31 95 GLU A O 1
ATOM 775 N N . LYS A 1 96 ? 4.786 11.344 11.882 1.00 87.31 96 LYS A N 1
ATOM 776 C CA . LYS A 1 96 ? 6.148 11.750 11.516 1.00 87.31 96 LYS A CA 1
ATOM 777 C C . LYS A 1 96 ? 7.133 11.499 12.667 1.00 87.31 96 LYS A C 1
ATOM 779 O O . LYS A 1 96 ? 6.890 11.896 13.801 1.00 87.31 96 LYS A O 1
ATOM 784 N N . ASN A 1 97 ? 8.300 10.943 12.334 1.00 86.81 97 ASN A N 1
ATOM 785 C CA . ASN A 1 97 ? 9.433 10.700 13.239 1.00 86.81 97 ASN A CA 1
ATOM 786 C C . ASN A 1 97 ? 9.133 9.721 14.384 1.00 86.81 97 ASN A C 1
ATOM 788 O O . ASN A 1 97 ? 9.735 9.802 15.455 1.00 86.81 97 ASN A O 1
ATOM 792 N N . VAL A 1 98 ? 8.228 8.772 14.151 1.00 87.81 98 VAL A N 1
ATOM 793 C CA . VAL A 1 98 ? 7.854 7.753 15.131 1.00 87.81 98 VAL A CA 1
ATOM 794 C C . VAL A 1 98 ? 8.462 6.405 14.762 1.00 87.81 98 VAL A C 1
ATOM 796 O O . VAL A 1 98 ? 8.525 6.025 13.595 1.00 87.81 98 VAL A O 1
ATOM 799 N N . THR A 1 99 ? 8.907 5.659 15.775 1.00 91.12 99 THR A N 1
ATOM 800 C CA . THR A 1 99 ? 9.259 4.241 15.640 1.00 91.12 99 THR A CA 1
ATOM 801 C C . THR A 1 99 ? 8.428 3.410 16.607 1.00 91.12 99 THR A C 1
ATOM 803 O O . THR A 1 99 ? 8.370 3.717 17.796 1.00 91.12 99 THR A O 1
ATOM 806 N N . ARG A 1 100 ? 7.781 2.361 16.097 1.00 86.81 100 ARG A N 1
ATOM 807 C CA . ARG A 1 100 ? 6.924 1.442 16.856 1.00 86.81 100 ARG A CA 1
ATOM 808 C C . ARG A 1 100 ? 7.291 -0.003 16.540 1.00 86.81 100 ARG A C 1
ATOM 810 O O . ARG A 1 100 ? 7.816 -0.299 15.469 1.00 86.81 100 ARG A O 1
ATOM 817 N N . THR A 1 101 ? 6.989 -0.900 17.470 1.00 83.44 101 THR A N 1
ATOM 818 C CA . THR A 1 101 ? 7.199 -2.341 17.303 1.00 83.44 101 THR A CA 1
ATOM 819 C C . THR A 1 101 ? 5.865 -3.059 17.430 1.00 83.44 101 THR A C 1
ATOM 821 O O . THR A 1 101 ? 5.178 -2.914 18.439 1.00 83.44 101 THR A O 1
ATOM 824 N N . TYR A 1 102 ? 5.524 -3.855 16.421 1.00 74.31 102 TYR A N 1
ATOM 825 C CA . TYR A 1 102 ? 4.302 -4.647 16.348 1.00 74.31 102 TYR A CA 1
ATOM 826 C C . TYR A 1 102 ? 4.670 -6.123 16.234 1.00 74.31 102 TYR A C 1
ATOM 828 O O . TYR A 1 102 ? 5.097 -6.607 15.182 1.00 74.31 102 TYR A O 1
ATOM 836 N N . GLY A 1 103 ? 4.562 -6.846 17.350 1.00 76.62 103 GLY A N 1
ATOM 837 C CA . GLY A 1 103 ? 5.064 -8.213 17.445 1.00 76.62 103 GLY A CA 1
ATOM 838 C C . GLY A 1 103 ? 6.562 -8.257 17.137 1.00 76.62 103 GLY A C 1
ATOM 839 O O . GLY A 1 103 ? 7.374 -7.766 17.916 1.00 76.62 103 GLY A O 1
ATOM 840 N N . ARG A 1 104 ? 6.928 -8.842 15.992 1.00 75.00 104 ARG A N 1
ATOM 841 C CA . ARG A 1 104 ? 8.322 -8.900 15.524 1.00 75.00 104 ARG A CA 1
ATOM 842 C C . ARG A 1 104 ? 8.678 -7.793 14.535 1.00 75.00 104 ARG A C 1
ATOM 844 O O . ARG A 1 104 ? 9.852 -7.642 14.254 1.00 75.00 104 ARG A O 1
ATOM 851 N N . ILE A 1 105 ? 7.730 -7.032 14.000 1.00 76.88 105 ILE A N 1
ATOM 852 C CA . ILE A 1 105 ? 8.003 -6.018 12.973 1.00 76.88 105 ILE A CA 1
ATOM 853 C C . ILE A 1 105 ? 8.317 -4.685 13.652 1.00 76.88 105 ILE A C 1
ATOM 855 O O . ILE A 1 105 ? 7.568 -4.241 14.521 1.00 76.88 105 ILE A O 1
ATOM 859 N N . GLN A 1 106 ? 9.407 -4.034 13.251 1.00 85.25 106 GLN A N 1
ATOM 860 C CA . GLN A 1 106 ? 9.696 -2.655 13.639 1.00 85.25 106 GLN A CA 1
ATOM 861 C C . GLN A 1 106 ? 9.328 -1.720 12.487 1.00 85.25 106 GLN A C 1
ATOM 863 O O . GLN A 1 106 ? 9.801 -1.902 11.368 1.00 85.25 106 GLN A O 1
ATOM 868 N N . GLN A 1 107 ? 8.507 -0.718 12.777 1.00 89.12 107 GLN A N 1
ATOM 869 C CA . GLN A 1 107 ? 8.077 0.318 11.850 1.00 89.12 107 GLN A CA 1
ATOM 870 C C . GLN A 1 107 ? 8.704 1.649 12.244 1.00 89.12 107 GLN A C 1
ATOM 872 O O . GLN A 1 107 ? 8.511 2.098 13.370 1.00 89.12 107 GLN A O 1
ATOM 877 N N . SER A 1 108 ? 9.380 2.306 11.308 1.00 91.62 108 SER A N 1
ATOM 878 C CA . SER A 1 108 ? 9.869 3.679 11.454 1.00 91.62 108 SER A CA 1
ATOM 879 C C . SER A 1 108 ? 9.251 4.562 10.380 1.00 91.62 108 SER A C 1
ATOM 881 O O . SER A 1 108 ? 9.289 4.214 9.204 1.00 91.62 108 SER A O 1
ATOM 883 N N . VAL A 1 109 ? 8.693 5.700 10.778 1.00 91.62 109 VAL A N 1
ATOM 884 C CA . VAL A 1 109 ? 8.009 6.644 9.892 1.00 91.62 109 VAL A CA 1
ATOM 885 C C . VAL A 1 109 ? 8.775 7.963 9.874 1.00 91.62 109 VAL A C 1
ATOM 887 O O . VAL A 1 109 ? 9.047 8.554 10.918 1.00 91.62 109 VAL A O 1
ATOM 890 N N . SER A 1 110 ? 9.094 8.455 8.684 1.00 91.19 110 SER A N 1
ATOM 891 C CA . SER A 1 110 ? 9.646 9.789 8.444 1.00 91.19 110 SER A CA 1
ATOM 892 C C . SER A 1 110 ? 8.879 10.481 7.317 1.00 91.19 110 SER A C 1
ATOM 894 O O . SER A 1 110 ? 8.054 9.865 6.647 1.00 91.19 110 SER A O 1
ATOM 896 N N . VAL A 1 111 ? 9.149 11.763 7.085 1.00 90.50 111 VAL A N 1
ATOM 897 C CA . VAL A 1 111 ? 8.666 12.465 5.885 1.00 90.50 111 VAL A CA 1
ATOM 898 C C . VAL A 1 111 ? 9.778 12.465 4.847 1.00 90.50 111 VAL A C 1
ATOM 900 O O . VAL A 1 111 ? 10.939 12.682 5.190 1.00 90.50 111 VAL A O 1
ATOM 903 N N . ASP A 1 112 ? 9.422 12.211 3.595 1.00 89.00 112 ASP A N 1
ATOM 904 C CA . ASP A 1 112 ? 10.336 12.246 2.459 1.00 89.00 112 ASP A CA 1
ATOM 905 C C . ASP A 1 112 ? 9.651 12.915 1.259 1.00 89.00 112 ASP A C 1
ATOM 907 O O . ASP A 1 112 ? 8.443 13.180 1.260 1.00 89.00 112 ASP A O 1
ATOM 911 N N . THR A 1 113 ? 10.432 13.219 0.232 1.00 84.69 113 THR A N 1
ATOM 912 C CA . THR A 1 113 ? 9.931 13.701 -1.050 1.00 84.69 113 THR A CA 1
ATOM 913 C C . THR A 1 113 ? 10.182 12.637 -2.100 1.00 84.69 113 THR A C 1
ATOM 915 O O . THR A 1 113 ? 11.322 12.281 -2.382 1.00 84.69 113 THR A O 1
ATOM 918 N N . PHE A 1 114 ? 9.106 12.133 -2.689 1.00 75.00 114 PHE A N 1
ATOM 919 C CA . PHE A 1 114 ? 9.179 11.124 -3.727 1.00 75.00 114 PHE A CA 1
ATOM 920 C C . PHE A 1 114 ? 9.038 11.765 -5.102 1.00 75.00 114 PHE A C 1
ATOM 922 O O . PHE A 1 114 ? 8.046 12.443 -5.369 1.00 75.00 114 PHE A O 1
ATOM 929 N N . THR A 1 115 ? 10.002 11.521 -5.987 1.00 73.56 115 THR A N 1
ATOM 930 C CA . THR A 1 115 ? 9.943 11.968 -7.382 1.00 73.56 115 THR A CA 1
ATOM 931 C C . THR A 1 115 ? 9.306 10.887 -8.242 1.00 73.56 115 THR A C 1
ATOM 933 O O . THR A 1 115 ? 9.856 9.801 -8.424 1.00 73.56 115 THR A O 1
ATOM 936 N N . LYS A 1 116 ? 8.127 11.199 -8.774 1.00 69.44 116 LYS A N 1
ATOM 937 C CA . LYS A 1 116 ? 7.399 10.366 -9.725 1.00 69.44 116 LYS A CA 1
ATOM 938 C C . LYS A 1 116 ? 8.174 10.244 -11.036 1.00 69.44 116 LYS A C 1
ATOM 940 O O . LYS A 1 116 ? 9.073 11.023 -11.346 1.00 69.44 116 LYS A O 1
ATOM 945 N N . LYS A 1 117 ? 7.792 9.253 -11.840 1.00 62.31 117 LYS A N 1
ATOM 946 C CA . LYS A 1 117 ? 8.438 8.961 -13.127 1.00 62.31 117 LYS A CA 1
ATOM 947 C C . LYS A 1 117 ? 8.348 10.121 -14.133 1.00 62.31 117 LYS A C 1
ATOM 949 O O . LYS A 1 117 ? 9.212 10.243 -14.992 1.00 62.31 117 LYS A O 1
ATOM 954 N N .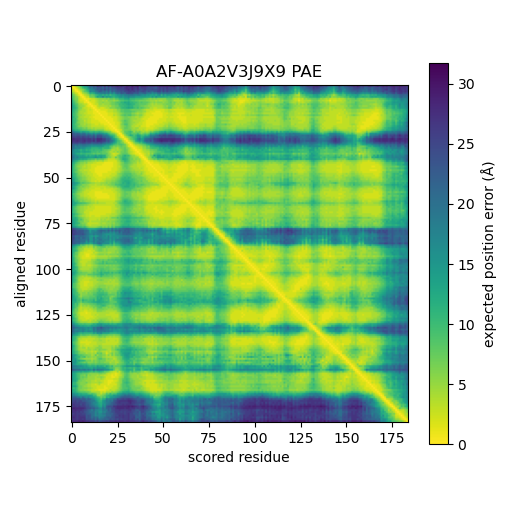 ASP A 1 118 ? 7.320 10.956 -14.025 1.00 70.38 118 ASP A N 1
ATOM 955 C CA . ASP A 1 118 ? 7.119 12.167 -14.830 1.00 70.38 118 ASP A CA 1
ATOM 956 C C . ASP A 1 118 ? 7.978 13.364 -14.363 1.00 70.38 118 ASP A C 1
ATOM 958 O O . ASP A 1 118 ? 7.913 14.433 -14.961 1.00 70.38 118 ASP A O 1
ATOM 962 N N . GLY A 1 119 ? 8.793 13.188 -13.316 1.00 72.56 119 GLY A N 1
ATOM 963 C CA . GLY A 1 119 ? 9.648 14.223 -12.736 1.00 72.56 119 GLY A CA 1
ATOM 964 C C . GLY A 1 119 ? 8.978 15.048 -11.636 1.00 72.56 119 GLY A C 1
ATOM 965 O O . GLY A 1 119 ? 9.660 15.836 -10.983 1.00 72.56 119 GLY A O 1
ATOM 966 N N . ASN A 1 120 ? 7.680 14.857 -11.379 1.00 78.75 120 ASN A N 1
ATOM 967 C CA . ASN A 1 120 ? 6.974 15.590 -10.334 1.00 78.75 120 ASN A CA 1
ATOM 968 C C . ASN A 1 120 ? 7.270 15.004 -8.953 1.00 78.75 120 ASN A C 1
ATOM 970 O O . ASN A 1 120 ? 7.109 13.808 -8.710 1.00 78.75 120 ASN A O 1
ATOM 974 N N . SER A 1 121 ? 7.651 15.862 -8.016 1.00 82.25 121 SER A N 1
ATOM 975 C CA . SER A 1 121 ? 7.921 15.467 -6.638 1.00 82.25 121 SER A CA 1
ATOM 976 C C . SER A 1 121 ? 6.704 15.686 -5.740 1.00 82.25 121 SER A C 1
ATOM 978 O O . SER A 1 121 ? 6.038 16.714 -5.826 1.00 82.25 121 SER A O 1
ATOM 980 N N . VAL A 1 122 ? 6.426 14.733 -4.852 1.00 81.25 122 VAL A N 1
ATOM 981 C CA . VAL A 1 122 ? 5.351 14.815 -3.854 1.00 81.25 122 VAL A CA 1
ATOM 982 C C . VAL A 1 122 ? 5.902 14.546 -2.460 1.00 81.25 122 VAL A C 1
ATOM 984 O O . VAL A 1 122 ? 6.687 13.617 -2.258 1.00 81.25 122 VAL A O 1
ATOM 987 N N . LYS A 1 123 ? 5.487 15.349 -1.476 1.00 87.38 123 LYS A N 1
ATOM 988 C CA . LYS A 1 123 ? 5.746 15.042 -0.065 1.00 87.38 123 LYS A CA 1
ATOM 989 C C . LYS A 1 123 ? 4.933 13.817 0.344 1.00 87.38 123 LYS A C 1
ATOM 991 O O . LYS A 1 123 ? 3.750 13.711 0.024 1.00 87.38 123 LYS A O 1
ATOM 996 N N . CYS A 1 124 ? 5.567 12.904 1.062 1.00 89.00 124 CYS A N 1
ATOM 997 C CA . CYS A 1 124 ? 4.977 11.633 1.460 1.00 89.00 124 CYS A CA 1
ATOM 998 C C . CYS A 1 124 ? 5.554 11.150 2.795 1.00 89.00 124 CYS A C 1
ATOM 1000 O O . CYS A 1 124 ? 6.576 11.647 3.275 1.00 89.00 124 CYS A O 1
ATOM 1002 N N . PHE A 1 125 ? 4.892 10.166 3.394 1.00 90.62 125 PHE A N 1
ATOM 1003 C CA . PHE A 1 125 ? 5.415 9.429 4.535 1.00 90.62 125 PHE A CA 1
ATOM 1004 C C . PHE A 1 125 ? 6.278 8.285 4.024 1.00 90.62 125 PHE A C 1
ATOM 1006 O O . PHE A 1 125 ? 5.792 7.412 3.311 1.00 90.62 125 PHE A O 1
ATOM 1013 N N . LYS A 1 126 ? 7.551 8.270 4.408 1.00 91.25 126 LYS A N 1
ATOM 1014 C CA . LYS A 1 126 ? 8.441 7.134 4.201 1.00 91.25 126 LYS A CA 1
ATOM 1015 C C . LYS A 1 126 ? 8.342 6.215 5.405 1.00 91.25 126 LYS A C 1
ATOM 1017 O O . LYS A 1 126 ? 8.646 6.621 6.525 1.00 91.25 126 LYS A O 1
ATOM 1022 N N . VAL A 1 127 ? 7.952 4.973 5.170 1.00 90.00 127 VAL A N 1
ATOM 1023 C CA . VAL A 1 127 ? 7.793 3.954 6.199 1.00 90.00 127 VAL A CA 1
ATOM 1024 C C . VAL A 1 127 ? 8.797 2.842 5.968 1.00 90.00 127 VAL A C 1
ATOM 1026 O O . VAL A 1 127 ? 8.794 2.197 4.928 1.00 90.00 127 VAL A O 1
ATOM 1029 N N . SER A 1 128 ? 9.680 2.629 6.934 1.00 89.44 128 SER A N 1
ATOM 1030 C CA . SER A 1 128 ? 10.643 1.533 6.923 1.00 89.44 128 SER A CA 1
ATOM 1031 C C . SER A 1 128 ? 10.144 0.422 7.835 1.00 89.44 128 SER A C 1
ATOM 1033 O O . SER A 1 128 ? 9.983 0.633 9.037 1.00 89.44 128 SER A O 1
ATOM 1035 N N . LEU A 1 129 ? 9.913 -0.753 7.261 1.00 85.88 129 LEU A N 1
ATOM 1036 C CA . LEU A 1 129 ? 9.489 -1.957 7.960 1.00 85.88 129 LEU A CA 1
ATOM 1037 C C . LEU A 1 129 ? 10.673 -2.920 8.021 1.00 85.88 129 LEU A C 1
ATOM 1039 O O . LEU A 1 129 ? 11.156 -3.425 7.002 1.00 85.88 129 LEU A O 1
ATOM 1043 N N . ARG A 1 130 ? 11.172 -3.147 9.234 1.00 81.75 130 ARG A N 1
ATOM 1044 C CA . ARG A 1 130 ? 12.283 -4.053 9.512 1.00 81.75 130 ARG A CA 1
ATOM 1045 C C . ARG A 1 130 ? 11.754 -5.345 10.113 1.00 81.75 130 ARG A C 1
ATOM 1047 O O . ARG A 1 130 ? 11.130 -5.340 11.177 1.00 81.75 130 ARG A O 1
ATOM 1054 N N . ARG A 1 131 ? 12.082 -6.460 9.461 1.00 73.06 131 ARG A N 1
ATOM 1055 C CA . ARG A 1 131 ? 11.809 -7.814 9.944 1.00 73.06 131 ARG A CA 1
ATOM 1056 C C . ARG A 1 131 ? 13.075 -8.395 10.594 1.00 73.06 131 ARG A C 1
ATOM 1058 O O . ARG A 1 131 ? 14.118 -8.445 9.958 1.00 73.06 131 ARG A O 1
ATOM 1065 N N . PRO A 1 132 ? 13.039 -8.845 11.857 1.00 58.91 132 PRO A N 1
ATOM 1066 C CA . PRO A 1 132 ? 14.181 -9.489 12.504 1.00 58.91 132 PRO A CA 1
ATOM 1067 C C . PRO A 1 132 ? 14.479 -10.884 11.946 1.00 58.91 132 PRO A C 1
ATOM 1069 O O . PRO A 1 132 ? 15.618 -11.329 12.006 1.00 58.91 132 PRO A O 1
ATOM 1072 N N . CYS A 1 133 ? 13.464 -11.586 11.427 1.00 52.31 133 CYS A N 1
ATOM 1073 C CA . CYS A 1 133 ? 13.580 -12.971 10.955 1.00 52.31 133 CYS A CA 1
ATOM 1074 C C . CYS A 1 133 ? 13.963 -13.108 9.475 1.00 52.31 133 CYS A C 1
ATOM 1076 O O . CYS A 1 133 ? 14.400 -14.176 9.061 1.00 52.31 133 CYS A O 1
ATOM 1078 N N . THR A 1 134 ? 13.833 -12.043 8.686 1.00 59.62 134 THR A N 1
ATOM 1079 C CA . THR A 1 134 ? 14.247 -11.991 7.281 1.00 59.62 134 THR A CA 1
ATOM 1080 C C . THR A 1 134 ? 15.171 -10.795 7.134 1.00 59.62 134 THR A C 1
ATOM 1082 O O . THR A 1 134 ? 14.805 -9.703 7.543 1.00 59.62 134 THR A O 1
ATOM 1085 N N . SER A 1 135 ? 16.342 -10.931 6.514 1.00 58.69 135 SER A N 1
ATOM 1086 C CA . SER A 1 135 ? 17.276 -9.809 6.272 1.00 58.69 135 SER A CA 1
ATOM 1087 C C . SER A 1 135 ? 16.736 -8.720 5.315 1.00 58.69 135 SER A C 1
ATOM 1089 O O . SER A 1 135 ? 17.491 -7.834 4.886 1.00 58.69 135 SER A O 1
ATOM 1091 N N . GLN A 1 136 ? 15.443 -8.804 4.991 1.00 68.00 136 GLN A N 1
ATOM 1092 C CA . GLN A 1 136 ? 14.644 -7.928 4.154 1.00 68.00 136 GLN A CA 1
ATOM 1093 C C . GLN A 1 136 ? 14.144 -6.730 4.967 1.00 68.00 136 GLN A C 1
ATOM 1095 O O . GLN A 1 136 ? 13.374 -6.872 5.920 1.00 68.00 136 GLN A O 1
ATOM 1100 N N . ASN A 1 137 ? 14.567 -5.546 4.536 1.00 77.56 137 ASN A N 1
ATOM 1101 C CA . ASN A 1 137 ? 13.946 -4.287 4.915 1.00 77.56 137 ASN A CA 1
ATOM 1102 C C . ASN A 1 137 ? 13.061 -3.848 3.756 1.00 77.56 137 ASN A C 1
ATOM 1104 O O . ASN A 1 137 ? 13.479 -3.920 2.597 1.00 77.56 137 ASN A O 1
ATOM 1108 N N . VAL A 1 138 ? 11.867 -3.387 4.093 1.00 80.44 138 VAL A N 1
ATOM 1109 C CA . VAL A 1 138 ? 10.904 -2.851 3.141 1.00 80.44 138 VAL A CA 1
ATOM 1110 C C . VAL A 1 138 ? 10.776 -1.359 3.398 1.00 80.44 138 VAL A C 1
ATOM 1112 O O . VAL A 1 138 ? 10.584 -0.944 4.539 1.00 80.44 138 VAL A O 1
ATOM 1115 N N . THR A 1 139 ? 10.887 -0.560 2.344 1.00 85.75 139 THR A N 1
ATOM 1116 C CA . THR A 1 139 ? 10.574 0.867 2.382 1.00 85.75 139 THR A CA 1
ATOM 1117 C C . THR A 1 139 ? 9.286 1.096 1.618 1.00 85.75 139 THR A C 1
ATOM 1119 O O . THR A 1 139 ? 9.110 0.585 0.515 1.00 85.75 139 THR A O 1
ATOM 1122 N N . GLN A 1 140 ? 8.382 1.866 2.205 1.00 86.50 140 GLN A N 1
ATOM 1123 C CA . GLN A 1 140 ? 7.130 2.252 1.584 1.00 86.50 140 GLN A CA 1
ATOM 1124 C C . GLN A 1 140 ? 6.978 3.761 1.573 1.00 86.50 140 GLN A C 1
ATOM 1126 O O . GLN A 1 140 ? 7.359 4.412 2.542 1.00 86.50 140 GLN A O 1
ATOM 1131 N N . TYR A 1 141 ? 6.391 4.315 0.518 1.00 87.00 141 TYR A N 1
ATOM 1132 C CA . TYR A 1 141 ? 6.056 5.733 0.461 1.00 87.00 141 TYR A CA 1
ATOM 1133 C C . TYR A 1 141 ? 4.552 5.908 0.335 1.00 87.00 141 TYR A C 1
ATOM 1135 O O . TYR A 1 141 ? 3.947 5.490 -0.650 1.00 87.00 141 TYR A O 1
ATOM 1143 N N . TRP A 1 142 ? 3.968 6.546 1.340 1.00 88.00 142 TRP A N 1
ATOM 1144 C CA . TRP A 1 142 ? 2.542 6.802 1.450 1.00 88.00 142 TRP A CA 1
ATOM 1145 C C . TRP A 1 142 ? 2.263 8.269 1.164 1.00 88.00 142 TRP A C 1
ATOM 1147 O O . TRP A 1 142 ? 2.687 9.161 1.907 1.00 88.00 142 TRP A O 1
ATOM 1157 N N . GLN A 1 143 ? 1.565 8.527 0.062 1.00 83.12 143 GLN A N 1
A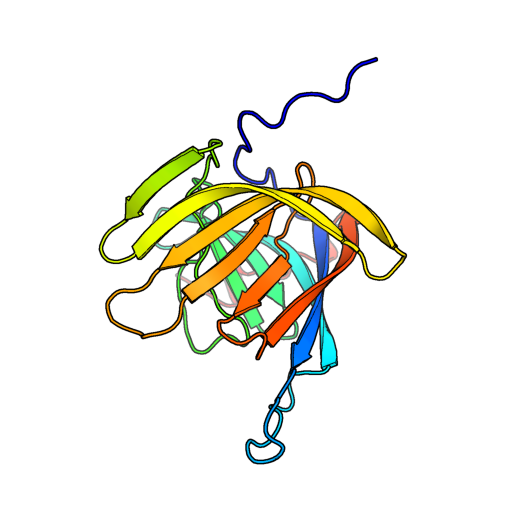TOM 1158 C CA . GLN A 1 143 ? 1.123 9.870 -0.280 1.00 83.12 143 GLN A CA 1
ATOM 1159 C C . GLN A 1 143 ? -0.243 10.127 0.376 1.00 83.12 143 GLN A C 1
ATOM 1161 O O . GLN A 1 143 ? -1.161 9.333 0.178 1.00 83.12 143 GLN A O 1
ATOM 1166 N N . PRO A 1 144 ? -0.424 11.237 1.110 1.00 78.50 144 PRO A N 1
ATOM 1167 C CA . PRO A 1 144 ? -1.736 11.621 1.608 1.00 78.50 144 PRO A CA 1
ATOM 1168 C C . PRO A 1 144 ? -2.768 11.716 0.491 1.00 78.50 144 PRO A C 1
ATOM 1170 O O . PRO A 1 144 ? -2.484 12.216 -0.602 1.00 78.50 144 PRO A O 1
ATOM 1173 N N . GLY A 1 145 ? -3.966 11.230 0.794 1.00 76.00 145 GLY A N 1
ATOM 1174 C CA . GLY A 1 145 ? -5.067 11.140 -0.152 1.00 76.00 145 GLY A CA 1
ATOM 1175 C C . GLY A 1 145 ? -4.992 9.928 -1.073 1.00 76.00 145 GLY A C 1
ATOM 1176 O O . GLY A 1 145 ? -6.037 9.548 -1.569 1.00 76.00 145 GLY A O 1
ATOM 1177 N N . ALA A 1 146 ? -3.832 9.293 -1.273 1.00 78.81 146 ALA A N 1
ATOM 1178 C CA . ALA A 1 146 ? -3.710 8.133 -2.151 1.00 78.81 146 ALA A CA 1
ATOM 1179 C C . ALA A 1 146 ? -4.111 6.818 -1.443 1.00 78.81 146 ALA A C 1
ATOM 1181 O O . ALA A 1 146 ? -3.786 6.636 -0.270 1.00 78.81 146 ALA A O 1
ATOM 1182 N N . PRO A 1 147 ? -4.755 5.861 -2.139 1.00 74.56 147 PRO A N 1
ATOM 1183 C CA . PRO A 1 147 ? -5.262 4.619 -1.563 1.0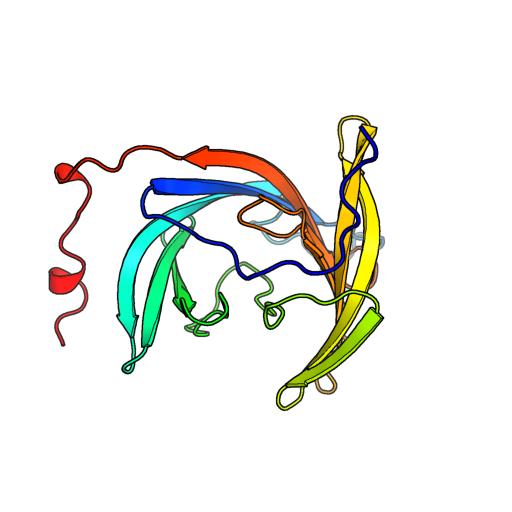0 74.56 147 PRO A CA 1
ATOM 1184 C C . PRO A 1 147 ? -4.176 3.551 -1.407 1.00 74.56 147 PRO A C 1
ATOM 1186 O O . PRO A 1 147 ? -4.489 2.405 -1.123 1.00 74.56 147 PRO A O 1
ATOM 1189 N N . TRP A 1 148 ? -2.909 3.876 -1.638 1.00 77.19 148 TRP A N 1
ATOM 1190 C CA . TRP A 1 148 ? -1.848 2.889 -1.809 1.00 77.19 148 TRP A CA 1
ATOM 1191 C C . TRP A 1 148 ? -0.488 3.488 -1.425 1.00 77.19 148 TRP A C 1
ATOM 1193 O O . TRP A 1 148 ? -0.353 4.691 -1.170 1.00 77.19 148 TRP A O 1
ATOM 1203 N N . TRP A 1 149 ? 0.535 2.636 -1.455 1.00 77.56 149 TRP A N 1
ATOM 1204 C CA . TRP A 1 149 ? 1.923 2.984 -1.189 1.00 77.56 149 TRP A CA 1
ATOM 1205 C C . TRP A 1 149 ? 2.859 2.504 -2.287 1.00 77.56 149 TRP A C 1
ATOM 1207 O O . TRP A 1 149 ? 2.713 1.413 -2.839 1.00 77.56 149 TRP A O 1
ATOM 1217 N N . ILE A 1 150 ? 3.891 3.298 -2.539 1.00 76.44 150 ILE A N 1
ATOM 1218 C CA . ILE A 1 150 ? 5.063 2.895 -3.324 1.00 76.44 150 ILE A CA 1
ATOM 1219 C C . ILE A 1 150 ? 5.845 1.928 -2.479 1.00 76.44 150 ILE A C 1
ATOM 1221 O O . ILE A 1 150 ? 6.017 2.172 -1.291 1.00 76.44 150 ILE A O 1
ATOM 1225 N N . TYR A 1 151 ? 6.356 0.873 -3.086 1.00 76.81 151 TYR A N 1
ATOM 1226 C CA . TYR A 1 151 ? 7.153 -0.133 -2.404 1.00 76.81 151 TYR A CA 1
ATOM 1227 C C . TYR A 1 151 ? 8.566 -0.172 -2.985 1.00 76.81 151 TYR A C 1
ATOM 1229 O O . TYR A 1 151 ? 8.733 -0.124 -4.202 1.00 76.81 151 TYR A O 1
ATOM 1237 N N . GLU A 1 152 ? 9.566 -0.299 -2.119 1.00 74.38 152 GLU A N 1
ATOM 1238 C CA . GLU A 1 152 ? 10.965 -0.537 -2.468 1.00 74.38 152 GLU A CA 1
ATOM 1239 C C . GLU A 1 152 ? 11.577 -1.576 -1.512 1.00 74.38 152 GLU A C 1
ATOM 1241 O O . GLU A 1 152 ? 11.597 -1.388 -0.291 1.00 74.38 152 GLU A O 1
ATOM 1246 N N . GLU A 1 153 ? 12.080 -2.684 -2.063 1.00 71.00 153 GLU A N 1
ATOM 1247 C CA . GLU A 1 153 ? 12.818 -3.703 -1.304 1.00 71.00 153 GLU A CA 1
ATOM 1248 C C . GLU A 1 153 ? 14.324 -3.409 -1.270 1.00 71.00 153 GLU A C 1
ATOM 1250 O O . GLU A 1 153 ? 14.889 -2.837 -2.203 1.00 71.00 153 GLU A O 1
ATOM 1255 N N . LYS A 1 154 ? 14.995 -3.854 -0.198 1.00 65.75 154 LYS A N 1
ATOM 1256 C CA . LYS A 1 154 ? 16.453 -3.784 -0.015 1.00 65.75 154 LYS A CA 1
ATOM 1257 C C . LYS A 1 154 ? 17.233 -4.099 -1.303 1.00 65.75 154 LYS A C 1
ATOM 1259 O O . LYS A 1 154 ? 17.068 -5.161 -1.892 1.00 65.75 154 LYS A O 1
ATOM 1264 N N . GLY A 1 155 ? 18.157 -3.203 -1.657 1.00 62.22 155 GLY A N 1
ATOM 1265 C CA . GLY A 1 155 ? 19.007 -3.332 -2.845 1.00 62.22 155 GLY A CA 1
ATOM 1266 C C . GLY A 1 155 ? 18.340 -2.876 -4.144 1.00 62.22 155 GLY A C 1
ATOM 1267 O O . GLY A 1 155 ? 18.862 -3.179 -5.206 1.00 62.22 155 GLY A O 1
ATOM 1268 N N . ASP A 1 156 ? 17.199 -2.178 -4.074 1.00 62.72 156 ASP A N 1
ATOM 1269 C CA . ASP A 1 156 ? 16.407 -1.746 -5.236 1.00 62.72 156 ASP A CA 1
ATOM 1270 C C . ASP A 1 156 ? 15.889 -2.898 -6.111 1.00 62.72 156 ASP A C 1
ATOM 1272 O O . ASP A 1 156 ? 15.457 -2.662 -7.241 1.00 62.72 156 ASP A O 1
ATOM 1276 N N . MET A 1 157 ? 15.900 -4.134 -5.595 1.00 71.50 157 MET A N 1
ATOM 1277 C CA . MET A 1 157 ? 15.578 -5.323 -6.384 1.00 71.50 157 MET A CA 1
ATOM 1278 C C . MET A 1 157 ? 14.163 -5.256 -6.942 1.00 71.50 157 MET A C 1
ATOM 1280 O O . MET A 1 157 ? 13.988 -5.472 -8.132 1.00 71.50 157 MET A O 1
ATOM 1284 N N . VAL A 1 158 ? 13.169 -4.893 -6.127 1.00 75.56 158 VAL A N 1
ATOM 1285 C CA . VAL A 1 158 ? 11.781 -4.688 -6.563 1.00 75.56 158 VAL A CA 1
ATOM 1286 C C . VAL A 1 158 ? 11.341 -3.277 -6.189 1.00 75.56 158 VAL A C 1
ATOM 1288 O O . VAL A 1 158 ? 11.441 -2.878 -5.028 1.00 75.56 158 VAL A O 1
ATOM 1291 N N . LYS A 1 159 ? 10.804 -2.540 -7.166 1.00 78.75 159 LYS A N 1
ATOM 1292 C CA . LYS A 1 159 ? 10.117 -1.257 -6.958 1.00 78.75 159 LYS A CA 1
ATOM 1293 C C . LYS A 1 159 ? 8.705 -1.307 -7.514 1.00 78.75 159 LYS A C 1
ATOM 1295 O O . LYS A 1 159 ? 8.509 -1.829 -8.612 1.00 78.75 159 LYS A O 1
ATOM 1300 N N . ALA A 1 160 ? 7.751 -0.728 -6.799 1.00 79.50 160 ALA A N 1
ATOM 1301 C CA . ALA A 1 160 ? 6.362 -0.622 -7.222 1.00 79.50 160 ALA A CA 1
ATOM 1302 C C . ALA A 1 160 ? 5.942 0.848 -7.337 1.00 79.50 160 ALA A C 1
ATOM 1304 O O . ALA A 1 160 ? 6.193 1.626 -6.423 1.00 79.50 160 ALA A O 1
ATOM 1305 N N . TRP A 1 161 ? 5.295 1.224 -8.439 1.00 79.06 161 TRP A N 1
ATOM 1306 C CA . TRP A 1 161 ? 4.915 2.608 -8.749 1.00 79.06 161 TRP A CA 1
ATOM 1307 C C . TRP A 1 161 ? 3.407 2.726 -8.948 1.00 79.06 161 TRP A C 1
ATOM 1309 O O . TRP A 1 161 ? 2.820 1.842 -9.572 1.00 79.06 161 TRP A O 1
ATOM 1319 N N . LEU A 1 162 ? 2.801 3.844 -8.527 1.00 80.31 162 LEU A N 1
ATOM 1320 C CA . LEU A 1 162 ? 1.445 4.190 -8.961 1.00 80.31 162 LEU A CA 1
ATOM 1321 C C . LEU A 1 162 ? 1.537 4.442 -10.435 1.00 80.31 162 LEU A C 1
ATOM 1323 O O . LEU A 1 162 ? 2.401 5.202 -10.885 1.00 80.31 162 LEU A O 1
ATOM 1327 N N . VAL A 1 163 ? 0.581 3.895 -11.146 1.00 82.56 163 VAL A N 1
ATOM 1328 C CA . VAL A 1 163 ? 0.298 4.328 -12.497 1.00 82.56 163 VAL A CA 1
ATOM 1329 C C . VAL A 1 163 ? -0.904 5.256 -12.475 1.00 82.56 163 VAL A C 1
ATOM 1331 O O . VAL A 1 163 ? -0.813 6.360 -12.999 1.00 82.56 163 VAL A O 1
ATOM 1334 N N . ASP A 1 164 ? -1.991 4.828 -11.836 1.00 85.81 164 ASP A N 1
ATOM 1335 C CA . ASP A 1 164 ? -3.260 5.551 -11.826 1.00 85.81 164 ASP A CA 1
ATOM 1336 C C . ASP A 1 164 ? -4.138 5.123 -10.642 1.00 85.81 164 ASP A C 1
ATOM 1338 O O . ASP A 1 164 ? -3.856 4.108 -10.002 1.00 85.81 164 ASP A O 1
ATOM 1342 N N . TRP A 1 165 ? -5.179 5.890 -10.341 1.00 89.62 165 TRP A N 1
ATOM 1343 C CA . TRP A 1 165 ? -6.128 5.631 -9.262 1.00 89.62 165 TRP A CA 1
ATOM 1344 C C . TRP A 1 165 ? -7.398 6.461 -9.425 1.00 89.62 165 TRP A C 1
ATOM 1346 O O . TRP A 1 165 ? -7.371 7.566 -9.964 1.00 89.62 165 TRP A O 1
ATOM 1356 N N . GLY A 1 166 ? -8.508 5.944 -8.914 1.00 89.44 166 GLY A N 1
ATOM 1357 C CA . GLY A 1 166 ? -9.797 6.601 -9.031 1.00 89.44 166 GLY A CA 1
ATOM 1358 C C . GLY A 1 166 ? -10.889 5.897 -8.245 1.00 89.44 166 GLY A C 1
ATOM 1359 O O . GLY A 1 166 ? -10.627 5.036 -7.407 1.00 89.44 166 GLY A O 1
ATOM 1360 N N . HIS A 1 167 ? -12.119 6.298 -8.540 1.00 91.00 167 HIS A N 1
ATOM 1361 C CA . HIS A 1 167 ? -13.333 5.734 -7.978 1.00 91.00 167 HIS A CA 1
ATOM 1362 C C . HIS A 1 167 ? -14.339 5.518 -9.106 1.00 91.00 167 HIS A C 1
ATOM 1364 O O . HIS A 1 167 ? -14.532 6.405 -9.940 1.00 91.00 167 HIS A O 1
ATOM 1370 N N . GLU A 1 168 ? -14.977 4.356 -9.125 1.00 87.69 168 GLU A N 1
ATOM 1371 C CA . GLU A 1 168 ? -16.085 4.032 -10.020 1.00 87.69 168 GLU A CA 1
ATOM 1372 C C . GLU A 1 168 ? -17.299 3.637 -9.176 1.00 87.69 168 GLU A C 1
ATOM 1374 O O . GLU A 1 168 ? -17.181 2.823 -8.263 1.00 87.69 168 GLU A O 1
ATOM 1379 N N . GLU A 1 169 ? -18.474 4.201 -9.470 1.00 81.12 169 GLU A N 1
ATOM 1380 C CA . GLU A 1 169 ? -19.704 3.783 -8.796 1.00 81.12 169 GLU A CA 1
ATOM 1381 C C . GLU A 1 169 ? -20.001 2.319 -9.145 1.00 81.12 169 GLU A C 1
ATOM 1383 O O . GLU A 1 169 ? -20.258 1.967 -10.299 1.00 81.12 169 GLU A O 1
ATOM 1388 N N . VAL A 1 170 ? -19.960 1.443 -8.141 1.00 68.38 170 VAL A N 1
ATOM 1389 C CA . VAL A 1 170 ? -20.270 0.025 -8.332 1.00 68.38 170 VAL A CA 1
ATOM 1390 C C . VAL A 1 170 ? -21.784 -0.140 -8.332 1.00 68.38 170 VAL A C 1
ATOM 1392 O O . VAL A 1 170 ? -22.430 -0.126 -7.284 1.00 68.38 170 VAL A O 1
ATOM 1395 N N . HIS A 1 171 ? -22.366 -0.293 -9.521 1.00 58.38 171 HIS A N 1
ATOM 1396 C CA . HIS A 1 171 ? -23.779 -0.630 -9.660 1.00 58.38 171 HIS A CA 1
ATOM 1397 C C . HIS A 1 171 ? -24.051 -2.053 -9.140 1.00 58.38 171 HIS A C 1
ATOM 1399 O O . HIS A 1 171 ? -23.247 -2.966 -9.339 1.00 58.38 171 HIS A O 1
ATOM 1405 N N . GLU A 1 172 ? -25.204 -2.236 -8.484 1.00 55.78 172 GLU A N 1
ATOM 1406 C CA . GLU A 1 172 ? -25.651 -3.462 -7.789 1.00 55.78 172 GLU A CA 1
ATOM 1407 C C . GLU A 1 172 ? -25.465 -4.771 -8.589 1.00 55.78 172 GLU A C 1
ATOM 1409 O O . GLU A 1 172 ? -25.313 -5.829 -7.991 1.00 55.78 172 GLU A O 1
ATOM 1414 N N . GLU A 1 173 ? -25.401 -4.724 -9.923 1.00 48.84 173 GLU A N 1
ATOM 1415 C CA . GLU A 1 173 ? -25.198 -5.897 -10.789 1.00 48.84 173 GLU A CA 1
ATOM 1416 C C . GLU A 1 173 ? -23.801 -6.545 -10.675 1.00 48.84 173 GLU A C 1
ATOM 1418 O O . GLU A 1 173 ? -23.636 -7.712 -11.033 1.00 48.84 173 GLU A O 1
ATOM 1423 N N . VAL A 1 174 ? -22.792 -5.831 -10.154 1.00 49.38 174 VAL A N 1
ATOM 1424 C CA . VAL A 1 174 ? -21.424 -6.362 -9.945 1.00 49.38 174 VAL A CA 1
ATOM 1425 C C . VAL A 1 174 ? -21.251 -6.991 -8.558 1.00 49.38 174 VAL A C 1
ATOM 1427 O O . VAL A 1 174 ? -20.266 -7.698 -8.326 1.00 49.38 174 VAL A O 1
ATOM 1430 N N . LYS A 1 175 ? -22.236 -6.837 -7.657 1.00 51.66 175 LYS A N 1
ATOM 1431 C CA . LYS A 1 175 ? -22.323 -7.623 -6.420 1.00 51.66 175 LYS A CA 1
ATOM 1432 C C . LYS A 1 175 ? -22.659 -9.072 -6.777 1.00 51.66 175 LYS A C 1
ATOM 1434 O O . LYS A 1 175 ? -23.767 -9.553 -6.568 1.00 51.66 175 LYS A O 1
ATOM 1439 N N . LYS A 1 176 ? -21.692 -9.809 -7.328 1.00 49.66 176 LYS A N 1
ATOM 1440 C CA . LYS A 1 176 ? -21.716 -11.267 -7.233 1.00 49.66 176 LYS A CA 1
ATOM 1441 C C . LYS A 1 176 ? -21.819 -11.572 -5.749 1.00 49.66 176 LYS A C 1
ATOM 1443 O O . LYS A 1 176 ? -20.961 -11.119 -4.998 1.00 49.66 176 LYS A O 1
ATOM 1448 N N . ASN A 1 177 ? -22.866 -12.290 -5.356 1.00 49.72 177 ASN A N 1
ATOM 1449 C CA . ASN A 1 177 ? -23.080 -12.758 -3.995 1.00 49.72 177 ASN A CA 1
ATOM 1450 C C . ASN A 1 177 ? -21.815 -13.481 -3.512 1.00 49.72 177 ASN A C 1
ATOM 1452 O O . ASN A 1 177 ? -21.640 -14.676 -3.733 1.00 49.72 177 ASN A O 1
ATOM 1456 N N . PHE A 1 178 ? -20.898 -12.761 -2.867 1.00 46.78 178 PHE A N 1
ATOM 1457 C CA . PHE A 1 178 ? -19.717 -13.343 -2.231 1.00 46.78 178 PHE A CA 1
ATOM 1458 C C . PHE A 1 178 ? -20.135 -14.366 -1.167 1.00 46.78 178 PHE A C 1
ATOM 1460 O O . PHE A 1 178 ? -19.436 -15.354 -0.949 1.00 46.78 178 PHE A O 1
ATOM 1467 N N . SER A 1 179 ? -21.334 -14.182 -0.604 1.00 48.78 179 SER A N 1
ATOM 1468 C CA . SER A 1 179 ? -22.049 -15.135 0.245 1.00 48.78 179 SER A CA 1
ATOM 1469 C C . SER A 1 179 ? -22.315 -16.499 -0.410 1.00 48.78 179 SER A C 1
ATOM 1471 O O . SER A 1 179 ? -22.424 -17.487 0.307 1.00 48.78 179 SER A O 1
ATOM 1473 N N . GLU A 1 180 ? -22.395 -16.597 -1.742 1.00 51.19 180 GLU A N 1
ATOM 1474 C CA . GLU A 1 180 ? -22.565 -17.875 -2.456 1.00 51.19 180 GLU A CA 1
ATOM 1475 C C . GLU A 1 180 ? -21.233 -18.599 -2.710 1.00 51.19 180 GLU A C 1
ATOM 1477 O O . GLU A 1 180 ? -21.215 -19.822 -2.839 1.00 51.19 180 GLU A O 1
ATOM 1482 N N . LEU A 1 181 ? -20.115 -17.867 -2.776 1.00 45.81 181 LEU A N 1
ATOM 1483 C CA . LEU A 1 181 ? -18.780 -18.439 -3.001 1.00 45.81 181 LEU A CA 1
ATOM 1484 C C . LEU A 1 181 ? -18.089 -18.871 -1.699 1.00 45.81 181 LEU A C 1
ATOM 1486 O O . LEU A 1 181 ? -17.255 -19.774 -1.733 1.00 45.81 181 LEU A O 1
ATOM 1490 N N . TYR A 1 182 ? -18.459 -18.265 -0.567 1.00 44.19 182 TYR A N 1
ATOM 1491 C CA . TYR A 1 182 ? -17.983 -18.623 0.771 1.00 44.19 182 TYR A CA 1
ATOM 1492 C C . TYR A 1 182 ? -19.162 -18.765 1.748 1.00 44.19 182 TYR A C 1
ATOM 1494 O O . TYR A 1 182 ? -19.355 -17.899 2.605 1.00 44.19 182 TYR A O 1
ATOM 1502 N N . PRO A 1 183 ? -19.984 -19.825 1.626 1.00 41.91 183 PRO A N 1
ATOM 1503 C CA . PRO A 1 183 ? -20.986 -20.122 2.639 1.00 41.91 183 PRO A CA 1
ATOM 1504 C C . PRO A 1 183 ? -20.282 -20.430 3.970 1.00 41.91 183 PRO A C 1
ATOM 1506 O O . PRO A 1 183 ? -19.307 -21.184 3.994 1.00 41.91 183 PRO A O 1
ATOM 1509 N N . HIS A 1 184 ? -20.761 -19.793 5.041 1.00 43.47 184 HIS A N 1
ATOM 1510 C CA . HIS A 1 184 ? -20.317 -20.001 6.423 1.00 43.47 184 HIS A CA 1
ATOM 1511 C C . HIS A 1 184 ? -20.301 -21.476 6.844 1.00 43.47 184 HIS A C 1
ATOM 1513 O O . HIS A 1 184 ? -21.226 -22.219 6.437 1.00 43.47 184 HIS A O 1
#

Foldseek 3Di:
DDDDDCFKAFADPDDQQWKFKKAKAFDPPDPPDPDPPRHGDIWMWGQHDWDQDPNFTWGWIDTPPDTWTAGPQFRQTPDDDDDPDDRPDDGDTAGAQDWDDDPQKIKGWHWDWDQAPVRDIAIWIWIWIDGPVDNKIKIWTGGHPDNDIWIAIPPSRMTMHTPDIDGDPDDPVSCPPVCVVDPD

Sequence (184 aa):
QPEPELAVLEQPDWKVGDWWTVRFTYRADAQAVPIPSWIGENYKFEVVDIANIDGKDCYVVRVGNEFLYFKKENASPIISGNILAPFDFPAFPLEKNVTRTYGRIQQSVSVDTFTKKDGNSVKCFKVSLRRPCTSQNVTQYWQPGAPWWIYEEKGDMVKAWLVDWGHEEVHEEVK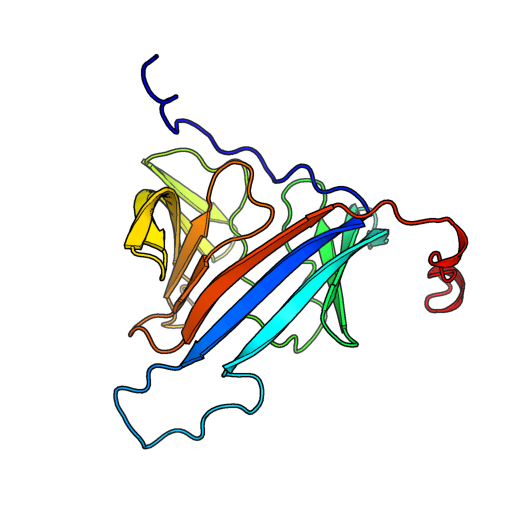KNFSELYPH